Protein AF-A0A9W8MTD9-F1 (afdb_monomer_lite)

Structure (mmCIF, N/CA/C/O backbone):
data_AF-A0A9W8MTD9-F1
#
_entry.id   AF-A0A9W8MTD9-F1
#
loop_
_atom_site.group_PDB
_atom_site.id
_atom_site.type_symbol
_atom_site.label_atom_id
_atom_site.label_alt_id
_atom_site.label_comp_id
_atom_site.label_asym_id
_atom_site.label_entity_id
_atom_site.label_seq_id
_atom_site.pdbx_PDB_ins_code
_atom_site.Cartn_x
_atom_site.Cartn_y
_atom_site.Cartn_z
_atom_site.occupancy
_atom_site.B_iso_or_equiv
_atom_site.auth_seq_id
_atom_site.auth_comp_id
_atom_site.auth_asym_id
_atom_site.auth_atom_id
_atom_site.pdbx_PDB_model_num
ATOM 1 N N . MET A 1 1 ? 60.420 -9.613 -15.017 1.00 53.94 1 MET A N 1
ATOM 2 C CA . MET A 1 1 ? 59.465 -9.835 -13.913 1.00 53.94 1 MET A CA 1
ATOM 3 C C . MET A 1 1 ? 58.082 -9.557 -14.468 1.00 53.94 1 MET A C 1
ATOM 5 O O . MET A 1 1 ? 57.654 -8.412 -14.462 1.00 53.94 1 MET A O 1
ATOM 9 N N . SER A 1 2 ? 57.462 -10.576 -15.061 1.00 57.00 2 SER A N 1
ATOM 10 C CA . SER A 1 2 ? 56.068 -10.521 -15.504 1.00 57.00 2 SER A CA 1
ATOM 11 C C . SER A 1 2 ? 55.205 -10.865 -14.300 1.00 57.00 2 SER A C 1
ATOM 13 O O . SER A 1 2 ? 55.406 -11.915 -13.698 1.00 57.00 2 SER A O 1
ATOM 15 N N . ALA A 1 3 ? 54.335 -9.944 -13.898 1.00 63.75 3 ALA A N 1
ATOM 16 C CA . ALA A 1 3 ? 53.320 -10.225 -12.899 1.00 63.75 3 ALA A CA 1
ATOM 17 C C . ALA A 1 3 ? 52.197 -10.995 -13.600 1.00 63.75 3 ALA A C 1
ATOM 19 O O . ALA A 1 3 ? 51.431 -10.407 -14.363 1.00 63.75 3 ALA A O 1
ATOM 20 N N . ASP A 1 4 ? 52.163 -12.306 -13.377 1.00 62.72 4 ASP A N 1
ATOM 21 C CA . ASP A 1 4 ? 51.011 -13.146 -13.679 1.00 62.72 4 ASP A CA 1
ATOM 22 C C . ASP A 1 4 ? 49.838 -12.632 -12.840 1.00 62.72 4 ASP A C 1
ATOM 24 O O . ASP A 1 4 ? 49.796 -12.774 -11.618 1.00 62.72 4 ASP A O 1
ATOM 28 N N . PHE A 1 5 ? 48.920 -11.931 -13.499 1.00 66.88 5 PHE A N 1
ATOM 29 C CA . PHE A 1 5 ? 47.637 -11.562 -12.923 1.00 66.88 5 PHE A CA 1
ATOM 30 C C . PHE A 1 5 ? 46.775 -12.823 -12.985 1.00 66.88 5 PHE A C 1
ATOM 32 O O . PHE A 1 5 ? 46.114 -13.083 -13.992 1.00 66.88 5 PHE A O 1
ATOM 39 N N . ASP A 1 6 ? 46.873 -13.648 -11.941 1.00 63.94 6 ASP A N 1
ATOM 40 C CA . ASP A 1 6 ? 46.044 -14.836 -11.771 1.00 63.94 6 ASP A CA 1
ATOM 41 C C . ASP A 1 6 ? 44.578 -14.453 -11.978 1.00 63.94 6 ASP A C 1
ATOM 43 O O . ASP A 1 6 ? 44.036 -13.560 -11.317 1.00 63.94 6 ASP A O 1
ATOM 47 N N . GLY A 1 7 ? 43.968 -15.104 -12.968 1.00 60.88 7 GLY A N 1
ATOM 48 C CA . GLY A 1 7 ? 42.590 -14.895 -13.366 1.00 60.88 7 GLY A CA 1
ATOM 49 C C . GLY A 1 7 ? 41.683 -15.047 -12.159 1.00 60.88 7 GLY A C 1
ATOM 50 O O . GLY A 1 7 ? 41.445 -16.158 -11.687 1.00 60.88 7 GLY A O 1
ATOM 51 N N . HIS A 1 8 ? 41.177 -13.912 -11.674 1.00 57.91 8 HIS A N 1
ATOM 52 C CA . HIS A 1 8 ? 40.078 -13.863 -10.730 1.00 57.91 8 HIS A CA 1
ATOM 53 C C . HIS A 1 8 ? 38.968 -14.754 -11.277 1.00 57.91 8 HIS A C 1
ATOM 55 O O . HIS A 1 8 ? 38.332 -14.418 -12.278 1.00 57.91 8 HIS A O 1
ATOM 61 N N . ALA A 1 9 ? 38.768 -15.901 -10.626 1.00 63.03 9 ALA A N 1
ATOM 62 C CA . ALA A 1 9 ? 37.572 -16.700 -10.771 1.00 63.03 9 ALA A CA 1
ATOM 63 C C . ALA A 1 9 ? 36.397 -15.743 -10.567 1.00 63.03 9 ALA A C 1
ATOM 65 O O . ALA A 1 9 ? 36.173 -15.253 -9.456 1.00 63.03 9 ALA A O 1
ATOM 66 N N . LEU A 1 10 ? 35.732 -15.392 -11.669 1.00 67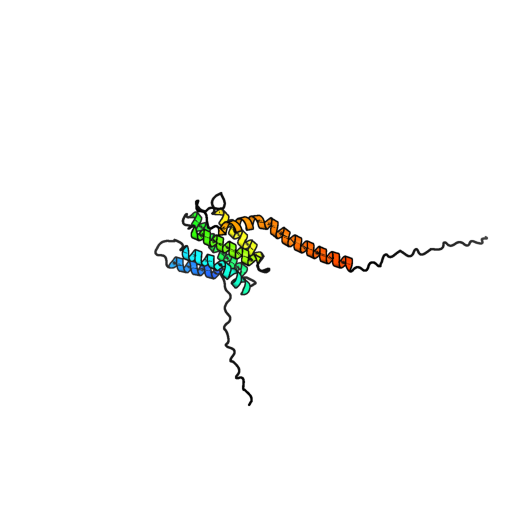.06 10 LEU A N 1
ATOM 67 C CA . LEU A 1 10 ? 34.482 -14.656 -11.646 1.00 67.06 10 LEU A CA 1
ATOM 68 C C . LEU A 1 10 ? 33.552 -15.492 -10.781 1.00 67.06 10 LEU A C 1
ATOM 70 O O . LEU A 1 10 ? 33.132 -16.570 -11.194 1.00 67.06 10 LEU A O 1
ATOM 74 N N . LEU A 1 11 ? 33.328 -15.035 -9.548 1.00 71.69 11 LEU A N 1
ATOM 75 C CA . LEU A 1 11 ? 32.317 -15.609 -8.682 1.00 71.69 11 LEU A CA 1
ATOM 76 C C . LEU A 1 11 ? 31.024 -15.567 -9.488 1.00 71.69 11 LEU A C 1
ATOM 78 O O . LEU A 1 11 ? 30.564 -14.492 -9.871 1.00 71.69 11 LEU A O 1
ATOM 82 N N . GLU A 1 12 ? 30.514 -16.745 -9.820 1.00 78.56 12 GLU A N 1
ATOM 83 C CA . GLU A 1 12 ? 29.221 -16.919 -10.456 1.00 78.56 12 GLU A CA 1
ATOM 84 C C . GLU A 1 12 ? 28.190 -16.432 -9.431 1.00 78.56 12 GLU A C 1
ATOM 86 O O . GLU A 1 12 ? 27.874 -17.117 -8.461 1.00 78.56 12 GLU A O 1
ATOM 91 N N . ILE A 1 13 ? 27.803 -15.158 -9.542 1.00 84.00 13 ILE A N 1
ATOM 92 C CA . ILE A 1 13 ? 26.793 -14.564 -8.671 1.00 84.00 13 ILE A CA 1
ATOM 93 C C . ILE A 1 13 ? 25.456 -15.065 -9.193 1.00 84.00 13 ILE A C 1
ATOM 95 O O . ILE A 1 13 ? 25.029 -14.666 -10.279 1.00 84.00 13 ILE A O 1
ATOM 99 N N . ASP A 1 14 ? 24.812 -15.926 -8.409 1.00 86.38 14 ASP A N 1
ATOM 100 C CA . ASP A 1 14 ? 23.458 -16.375 -8.697 1.00 86.38 14 ASP A CA 1
ATOM 101 C C . ASP A 1 14 ? 22.541 -15.155 -8.892 1.00 86.38 14 ASP A C 1
ATOM 103 O O . ASP A 1 14 ? 22.529 -14.241 -8.054 1.00 86.38 14 ASP A O 1
ATOM 107 N N . PRO A 1 15 ? 21.780 -15.098 -9.999 1.00 83.44 15 PRO A N 1
ATOM 108 C CA . PRO A 1 15 ? 20.899 -13.976 -10.262 1.00 83.44 15 PRO A CA 1
ATOM 109 C C . PRO A 1 15 ? 19.822 -13.902 -9.177 1.00 83.44 15 PRO A C 1
ATOM 111 O O . PRO A 1 15 ? 19.147 -14.887 -8.871 1.00 83.44 15 PRO A O 1
ATOM 114 N N . ILE A 1 16 ? 19.646 -12.710 -8.604 1.00 86.62 16 ILE A N 1
ATOM 115 C CA . ILE A 1 16 ? 18.595 -12.458 -7.616 1.00 86.62 16 ILE A CA 1
ATOM 116 C C . ILE A 1 16 ? 17.241 -12.634 -8.321 1.00 86.62 16 ILE A C 1
ATOM 118 O O . ILE A 1 16 ? 17.020 -11.996 -9.357 1.00 86.62 16 ILE A O 1
ATOM 122 N N . PRO A 1 17 ? 16.338 -13.487 -7.804 1.00 89.00 17 PRO A N 1
ATOM 123 C CA . PRO A 1 17 ? 15.038 -13.686 -8.422 1.00 89.00 17 PRO A CA 1
ATOM 124 C C . PRO A 1 17 ? 14.215 -12.388 -8.376 1.00 89.00 17 PRO A C 1
ATOM 126 O O . PRO A 1 17 ? 14.344 -11.623 -7.414 1.00 89.00 17 PRO A O 1
ATOM 129 N N . PRO A 1 18 ? 13.347 -12.138 -9.372 1.00 91.19 18 PRO A N 1
ATOM 130 C CA . PRO A 1 18 ? 12.504 -10.953 -9.370 1.00 91.19 18 PRO A CA 1
ATOM 131 C C . PRO A 1 18 ? 11.564 -10.912 -8.164 1.00 91.19 18 PRO A C 1
ATOM 133 O O . PRO A 1 18 ? 11.063 -11.944 -7.709 1.00 91.19 18 PRO A O 1
ATOM 136 N N . THR A 1 19 ? 11.310 -9.709 -7.658 1.00 92.94 19 THR A N 1
ATOM 137 C CA . THR A 1 19 ? 10.377 -9.484 -6.554 1.00 92.94 19 THR A CA 1
ATOM 138 C C . THR A 1 19 ? 8.922 -9.484 -7.038 1.00 92.94 19 THR A C 1
ATOM 140 O O . THR A 1 19 ? 8.622 -9.056 -8.151 1.00 92.94 19 THR A O 1
ATOM 143 N N . ASP A 1 20 ? 8.018 -9.988 -6.191 1.00 94.19 20 ASP A N 1
ATOM 144 C CA . ASP A 1 20 ? 6.562 -9.952 -6.387 1.00 94.19 20 ASP A CA 1
ATOM 145 C C . ASP A 1 20 ? 5.901 -9.517 -5.073 1.00 94.19 20 ASP A C 1
ATOM 147 O O . ASP A 1 20 ? 5.724 -10.308 -4.134 1.00 94.19 20 ASP A O 1
ATOM 151 N N . PHE A 1 21 ? 5.543 -8.235 -4.992 1.00 95.88 21 PHE A N 1
ATOM 152 C CA . PHE A 1 21 ? 4.910 -7.676 -3.802 1.00 95.88 21 PHE A CA 1
ATOM 153 C C . PHE A 1 21 ? 3.543 -8.304 -3.492 1.00 95.88 21 PHE A C 1
ATOM 155 O O . PHE A 1 21 ? 3.182 -8.486 -2.325 1.00 95.88 21 PHE A O 1
ATOM 162 N N . GLY A 1 22 ? 2.772 -8.667 -4.520 1.00 93.94 22 GLY A N 1
ATOM 163 C CA . GLY A 1 22 ? 1.449 -9.266 -4.366 1.00 93.94 22 GLY A CA 1
ATOM 164 C C . GLY A 1 22 ? 1.515 -10.649 -3.719 1.00 93.94 22 GLY A C 1
ATOM 165 O O . GLY A 1 22 ? 0.744 -10.949 -2.794 1.00 93.94 22 GLY A O 1
ATOM 166 N N . ALA A 1 23 ? 2.458 -11.477 -4.168 1.00 95.31 23 ALA A N 1
ATOM 167 C CA . ALA A 1 23 ? 2.751 -12.773 -3.568 1.00 95.31 23 ALA A CA 1
ATOM 168 C C . ALA A 1 23 ? 3.264 -12.613 -2.130 1.00 95.31 23 ALA A C 1
ATOM 170 O O . ALA A 1 23 ? 2.712 -13.236 -1.218 1.00 95.31 23 ALA A O 1
ATOM 171 N N . PHE A 1 24 ? 4.230 -11.712 -1.914 1.00 95.50 24 PHE A N 1
ATOM 172 C CA . PHE A 1 24 ? 4.801 -11.425 -0.595 1.00 95.50 24 PHE A CA 1
ATOM 173 C C . PHE A 1 24 ? 3.728 -11.063 0.441 1.00 95.50 24 PHE A C 1
ATOM 175 O O . PHE A 1 24 ? 3.646 -11.689 1.499 1.00 95.50 24 PHE A O 1
ATOM 182 N N . VAL A 1 25 ? 2.853 -10.099 0.130 1.00 95.19 25 VAL A N 1
ATOM 183 C CA . VAL A 1 25 ? 1.773 -9.667 1.034 1.00 95.19 25 VAL A CA 1
ATOM 184 C C . VAL A 1 25 ? 0.853 -10.833 1.392 1.00 95.19 25 VAL A C 1
ATOM 186 O O . VAL A 1 25 ? 0.511 -11.035 2.559 1.00 95.19 25 VAL A O 1
ATOM 189 N N . THR A 1 26 ? 0.458 -11.619 0.392 1.00 94.38 26 THR A N 1
ATOM 190 C CA . THR A 1 26 ? -0.474 -12.738 0.583 1.00 94.38 26 THR A CA 1
ATOM 191 C C . THR A 1 26 ? 0.128 -13.802 1.489 1.00 94.38 26 THR A C 1
ATOM 193 O O . THR A 1 26 ? -0.538 -14.310 2.391 1.00 94.38 26 THR A O 1
ATOM 196 N N . GLU A 1 27 ? 1.404 -14.112 1.282 1.00 94.38 27 GLU A N 1
ATOM 197 C CA . GLU A 1 27 ? 2.127 -15.084 2.081 1.00 94.38 27 GLU A CA 1
ATOM 198 C C . GLU A 1 27 ? 2.315 -14.617 3.530 1.00 94.38 27 GLU A C 1
ATOM 200 O O . GLU A 1 27 ? 2.000 -15.363 4.463 1.00 94.38 27 GLU A O 1
ATOM 205 N N . VAL A 1 28 ? 2.784 -13.383 3.739 1.00 92.75 28 VAL A N 1
ATOM 206 C CA . VAL A 1 28 ? 3.020 -12.830 5.081 1.00 92.75 28 VAL A CA 1
ATOM 207 C C . VAL A 1 28 ? 1.728 -12.805 5.893 1.00 92.75 28 VAL A C 1
ATOM 209 O O . VAL A 1 28 ? 1.718 -13.245 7.047 1.00 92.75 28 VAL A O 1
ATOM 212 N N . LEU A 1 29 ? 0.623 -12.360 5.294 1.00 90.00 29 LEU A N 1
ATOM 213 C CA . LEU A 1 29 ? -0.672 -12.316 5.971 1.00 90.00 29 LEU A CA 1
ATOM 214 C C . LEU A 1 29 ? -1.220 -13.719 6.256 1.00 90.00 29 LEU A C 1
ATOM 216 O O . LEU A 1 29 ? -1.707 -13.969 7.359 1.00 90.00 29 LEU A O 1
ATOM 220 N N . ALA A 1 30 ? -1.089 -14.659 5.314 1.00 91.06 30 ALA A N 1
ATOM 221 C CA . ALA A 1 30 ? -1.529 -16.038 5.513 1.00 91.06 30 ALA A CA 1
ATOM 222 C C . ALA A 1 30 ? -0.760 -16.742 6.642 1.00 91.06 30 ALA A C 1
ATOM 224 O O . ALA A 1 30 ? -1.352 -17.518 7.393 1.00 91.06 30 ALA A O 1
ATOM 225 N N . ARG A 1 31 ? 0.545 -16.474 6.791 1.00 89.31 31 ARG A N 1
ATOM 226 C CA . ARG A 1 31 ? 1.353 -17.019 7.895 1.00 89.31 31 ARG A CA 1
ATOM 227 C C . ARG A 1 31 ? 0.873 -16.497 9.251 1.00 89.31 31 ARG A C 1
ATOM 229 O O . ARG A 1 31 ? 0.698 -17.290 10.170 1.00 89.31 31 ARG A O 1
ATOM 236 N N . HIS A 1 32 ? 0.597 -15.199 9.367 1.00 84.38 32 HIS A N 1
ATOM 237 C CA . HIS A 1 32 ? 0.168 -14.601 10.637 1.00 84.38 32 HIS A CA 1
ATOM 238 C C . HIS A 1 32 ? -1.265 -14.975 11.029 1.00 84.38 32 HIS A C 1
ATOM 240 O O . HIS A 1 32 ? -1.553 -15.108 12.215 1.00 84.38 32 HIS A O 1
ATOM 246 N N . GLN A 1 33 ? -2.146 -15.237 10.059 1.00 85.12 33 GLN A N 1
ATOM 247 C CA . GLN A 1 33 ? -3.496 -15.737 10.338 1.00 85.12 33 GLN A CA 1
ATOM 248 C C . GLN A 1 33 ? -3.510 -17.145 10.956 1.00 85.12 33 GLN A C 1
ATOM 250 O O . GLN A 1 33 ? -4.426 -17.459 11.708 1.00 85.12 33 GLN A O 1
ATOM 255 N N . ARG A 1 34 ? -2.515 -17.995 10.663 1.00 82.19 34 ARG A N 1
ATOM 256 C CA . ARG A 1 34 ? -2.444 -19.371 11.196 1.00 82.19 34 ARG A CA 1
ATOM 257 C C . ARG A 1 34 ? -1.899 -19.447 12.621 1.00 82.19 34 ARG A C 1
ATOM 259 O O . ARG A 1 34 ? -2.168 -20.423 13.310 1.00 82.19 34 ARG A O 1
ATOM 266 N N . SER A 1 35 ? -1.133 -18.446 13.044 1.00 75.12 35 SER A N 1
ATOM 267 C CA . SER A 1 35 ? -0.489 -18.414 14.363 1.00 75.12 35 SER A CA 1
ATOM 268 C C . SER A 1 35 ? -1.377 -17.820 15.465 1.00 75.12 35 SER A C 1
ATOM 270 O O . SER A 1 35 ? -0.987 -17.842 16.630 1.00 75.12 35 SER A O 1
ATOM 272 N N . GLY A 1 36 ? -2.542 -17.262 15.117 1.00 68.50 36 GLY A N 1
ATOM 273 C CA . GLY A 1 36 ? -3.480 -16.666 16.068 1.00 68.50 36 GLY A CA 1
ATOM 274 C C . GLY A 1 36 ? -4.379 -17.711 16.731 1.00 68.50 36 GLY A C 1
ATOM 275 O O . GLY A 1 36 ? -5.126 -18.411 16.053 1.00 68.50 36 GLY A O 1
ATOM 276 N N . ASP A 1 37 ? -4.326 -17.788 18.060 1.00 57.62 37 ASP A N 1
ATOM 277 C CA . ASP A 1 37 ? -5.150 -18.672 18.889 1.00 57.62 37 ASP A CA 1
ATOM 278 C C . ASP A 1 37 ? -6.639 -18.263 18.797 1.00 57.62 37 ASP A C 1
ATOM 280 O O . ASP A 1 37 ? -7.072 -17.255 19.357 1.00 57.62 37 ASP A O 1
ATOM 284 N N . GLY A 1 38 ? -7.420 -18.992 17.994 1.00 57.34 38 GLY A N 1
ATOM 285 C CA . GLY A 1 38 ? -8.892 -19.030 18.027 1.00 57.34 38 GLY A CA 1
ATOM 286 C C . GLY A 1 38 ? -9.689 -17.803 17.550 1.00 57.34 38 GLY A C 1
ATOM 287 O O . GLY A 1 38 ? -10.909 -17.906 17.422 1.00 57.34 38 GLY A O 1
ATOM 288 N N . GLY A 1 39 ? -9.059 -16.662 17.255 1.00 60.47 39 GLY A N 1
ATOM 289 C CA . GLY A 1 39 ? -9.743 -15.436 16.823 1.00 60.47 39 GLY A CA 1
ATOM 290 C C . GLY A 1 39 ? -9.286 -14.949 15.449 1.00 60.47 39 GLY A C 1
ATOM 291 O O . GLY A 1 39 ? -8.104 -14.700 15.242 1.00 60.47 39 GLY A O 1
ATOM 292 N N . GLN A 1 40 ? -10.227 -14.733 14.524 1.00 75.25 40 GLN A N 1
ATOM 293 C CA . GLN A 1 40 ? -10.010 -14.230 13.154 1.00 75.25 40 GLN A CA 1
ATOM 294 C C . GLN A 1 40 ? -9.590 -12.738 13.105 1.00 75.25 40 GLN A C 1
ATOM 296 O O . GLN A 1 40 ? -10.015 -11.986 12.223 1.00 75.25 40 GLN A O 1
ATOM 301 N N . LYS A 1 41 ? -8.800 -12.277 14.080 1.00 86.56 41 LYS A N 1
ATOM 302 C CA . LYS A 1 41 ? -8.353 -10.891 14.192 1.00 86.56 41 LYS A CA 1
ATOM 303 C C . LYS A 1 41 ? -7.075 -10.710 13.379 1.00 86.56 41 LYS A C 1
ATOM 305 O O . LYS A 1 41 ? -6.099 -11.430 13.565 1.00 86.56 41 LYS A O 1
ATOM 310 N N . ILE A 1 42 ? -7.090 -9.752 12.460 1.00 90.81 42 ILE A N 1
ATOM 311 C CA . ILE A 1 42 ? -5.916 -9.420 11.648 1.00 90.81 42 ILE A CA 1
ATOM 312 C C . ILE A 1 42 ? -4.915 -8.669 12.531 1.00 90.81 42 ILE A C 1
ATOM 314 O O . ILE A 1 42 ? -5.277 -7.682 13.173 1.00 90.81 42 ILE A O 1
ATOM 318 N N . ASP A 1 43 ? -3.654 -9.107 12.537 1.00 92.88 43 ASP A N 1
ATOM 319 C CA . ASP A 1 43 ? -2.575 -8.358 13.180 1.00 92.88 43 ASP A CA 1
ATOM 320 C C . ASP A 1 43 ? -2.258 -7.092 12.369 1.00 92.88 43 ASP A C 1
ATOM 322 O O . ASP A 1 43 ? -1.613 -7.127 11.316 1.00 92.88 43 ASP A O 1
ATOM 326 N N . GLN A 1 44 ? -2.722 -5.947 12.871 1.00 95.31 44 GLN A N 1
ATOM 327 C CA . GLN A 1 44 ? -2.522 -4.661 12.214 1.00 95.31 44 GLN A CA 1
ATOM 328 C C . GLN A 1 44 ? -1.068 -4.177 12.256 1.00 95.31 44 GLN A C 1
ATOM 330 O O . GLN A 1 44 ? -0.696 -3.340 11.436 1.00 95.31 44 GLN A O 1
ATOM 335 N N . LYS A 1 45 ? -0.211 -4.704 13.145 1.00 95.94 45 LYS A N 1
ATOM 336 C CA . LYS A 1 45 ? 1.224 -4.372 13.130 1.00 95.94 45 LYS A CA 1
ATOM 337 C C . LYS A 1 45 ? 1.891 -4.936 11.884 1.00 95.94 45 LYS A C 1
ATOM 339 O O . LYS A 1 45 ? 2.617 -4.212 11.210 1.00 95.94 45 LYS A O 1
ATOM 344 N N . VAL A 1 46 ? 1.594 -6.190 11.560 1.00 95.44 46 VAL A N 1
ATOM 345 C CA . VAL A 1 46 ? 2.084 -6.853 10.344 1.00 95.44 46 VAL A CA 1
ATOM 346 C C . VAL A 1 46 ? 1.516 -6.166 9.108 1.00 95.44 46 VAL A C 1
ATOM 348 O O . VAL A 1 46 ? 2.251 -5.885 8.166 1.00 95.44 46 VAL A O 1
ATOM 351 N N . LEU A 1 47 ? 0.225 -5.814 9.136 1.00 96.81 47 LEU A N 1
ATOM 352 C CA . LEU A 1 47 ? -0.405 -5.055 8.056 1.00 96.81 47 LEU A CA 1
ATOM 353 C C . LEU A 1 47 ? 0.325 -3.728 7.792 1.00 96.81 47 LEU A C 1
ATOM 355 O O . LEU A 1 47 ? 0.654 -3.437 6.646 1.00 96.81 47 LEU A O 1
ATOM 359 N N . ARG A 1 48 ? 0.627 -2.953 8.844 1.00 97.75 48 ARG A N 1
ATOM 360 C CA . ARG A 1 48 ? 1.402 -1.705 8.744 1.00 97.75 48 ARG A CA 1
ATOM 361 C C . ARG A 1 48 ? 2.802 -1.930 8.186 1.00 97.75 48 ARG A C 1
ATOM 363 O O . ARG A 1 48 ? 3.211 -1.196 7.301 1.00 97.75 48 ARG A O 1
ATOM 370 N N . GLN A 1 49 ? 3.504 -2.973 8.624 1.00 97.44 49 GLN A N 1
ATOM 371 C CA . GLN A 1 49 ? 4.819 -3.311 8.069 1.00 97.44 49 GLN A CA 1
ATOM 372 C C . GLN A 1 49 ? 4.748 -3.585 6.563 1.00 97.44 49 GLN A C 1
ATOM 374 O O . GLN A 1 49 ? 5.569 -3.073 5.810 1.00 97.44 49 GLN A O 1
ATOM 379 N N . CYS A 1 50 ? 3.753 -4.347 6.100 1.00 97.56 50 CYS A N 1
ATOM 380 C CA . CYS A 1 50 ? 3.557 -4.578 4.669 1.00 97.56 50 CYS A CA 1
ATOM 381 C C . CYS A 1 50 ? 3.244 -3.280 3.907 1.00 97.56 50 CYS A C 1
ATOM 383 O O . CYS A 1 50 ? 3.751 -3.084 2.807 1.00 97.56 50 CYS A O 1
ATOM 385 N N . ILE A 1 51 ? 2.429 -2.396 4.489 1.00 97.69 51 ILE A N 1
ATOM 386 C CA . ILE A 1 51 ? 2.093 -1.086 3.917 1.00 97.69 51 ILE A CA 1
ATOM 387 C C . ILE A 1 51 ? 3.338 -0.203 3.794 1.00 97.69 51 ILE A C 1
ATOM 389 O O . ILE A 1 51 ? 3.588 0.344 2.722 1.00 97.69 51 ILE A O 1
ATOM 393 N N . ASP A 1 52 ? 4.135 -0.102 4.857 1.00 96.75 52 ASP A N 1
ATOM 394 C CA . ASP A 1 52 ? 5.341 0.730 4.901 1.00 96.75 52 ASP A CA 1
ATOM 395 C C . ASP A 1 52 ? 6.428 0.231 3.924 1.00 96.75 52 ASP A C 1
ATOM 397 O O . ASP A 1 52 ? 7.306 0.992 3.525 1.00 96.75 52 ASP A O 1
ATOM 401 N N . LEU A 1 53 ? 6.365 -1.033 3.487 1.00 96.75 53 LEU A N 1
ATOM 402 C CA . LEU A 1 53 ? 7.253 -1.587 2.460 1.00 96.75 53 LEU A CA 1
ATOM 403 C C . LEU A 1 53 ? 6.814 -1.254 1.024 1.00 96.75 53 LEU A C 1
ATOM 405 O O . LEU A 1 53 ? 7.647 -1.295 0.116 1.00 96.75 53 LEU A O 1
ATOM 409 N N . ALA A 1 54 ? 5.545 -0.905 0.795 1.00 97.38 54 ALA A N 1
ATOM 410 C CA . ALA A 1 54 ? 5.000 -0.693 -0.548 1.00 97.38 54 ALA A CA 1
ATOM 411 C C . ALA A 1 54 ? 5.789 0.316 -1.418 1.00 97.38 54 ALA A C 1
ATOM 413 O O . ALA A 1 54 ? 5.961 0.030 -2.605 1.00 97.38 54 ALA A O 1
ATOM 414 N N . PRO A 1 55 ? 6.313 1.448 -0.897 1.00 95.81 55 PRO A N 1
ATOM 415 C CA . PRO A 1 55 ? 7.123 2.382 -1.688 1.00 95.81 55 PRO A CA 1
ATOM 416 C C . PRO A 1 55 ? 8.440 1.768 -2.190 1.00 95.81 55 PRO A C 1
ATOM 418 O O . PRO A 1 55 ? 8.854 2.012 -3.323 1.00 95.81 55 PRO A O 1
ATOM 421 N N . SER A 1 56 ? 9.083 0.930 -1.376 1.00 94.88 56 SER A N 1
ATOM 422 C CA . SER A 1 56 ? 10.315 0.225 -1.754 1.00 94.88 56 SER A CA 1
ATOM 423 C C . SER A 1 56 ? 10.047 -0.859 -2.800 1.00 94.88 56 SER A C 1
ATOM 425 O O . SER A 1 56 ? 10.817 -1.010 -3.751 1.00 94.88 56 SER A O 1
ATOM 427 N N . PHE A 1 57 ? 8.931 -1.583 -2.660 1.00 95.81 57 PHE A N 1
ATOM 428 C CA . PHE A 1 57 ? 8.489 -2.568 -3.652 1.00 95.81 57 PHE A CA 1
ATOM 429 C C . PHE A 1 57 ? 8.079 -1.922 -4.976 1.00 95.81 57 PHE A C 1
ATOM 431 O O . PHE A 1 57 ? 8.350 -2.493 -6.023 1.00 95.81 57 PHE A O 1
ATOM 438 N N . LEU A 1 58 ? 7.527 -0.703 -4.963 1.00 94.69 58 LEU A N 1
ATOM 439 C CA . LEU A 1 58 ? 7.241 0.035 -6.197 1.00 94.69 58 LEU A CA 1
ATOM 440 C C . LEU A 1 58 ? 8.507 0.214 -7.044 1.00 94.69 58 LEU A C 1
ATOM 442 O O . LEU A 1 58 ? 8.476 -0.028 -8.246 1.00 94.69 58 LEU A O 1
ATOM 446 N N . LEU A 1 59 ? 9.622 0.619 -6.429 1.00 93.19 59 LEU A N 1
ATOM 447 C CA . LEU A 1 59 ? 10.898 0.787 -7.133 1.00 93.19 59 LEU A CA 1
ATOM 448 C C . LEU A 1 59 ? 11.497 -0.550 -7.572 1.00 93.19 59 LEU A C 1
ATOM 450 O O . LEU A 1 59 ? 11.982 -0.670 -8.692 1.00 93.19 59 LEU A O 1
ATOM 454 N N . THR A 1 60 ? 11.492 -1.543 -6.686 1.00 93.12 60 THR A N 1
ATOM 455 C CA . THR A 1 60 ? 12.181 -2.816 -6.936 1.00 93.12 60 THR A CA 1
ATOM 456 C C . THR A 1 60 ? 11.427 -3.709 -7.917 1.00 93.12 60 THR A C 1
ATOM 458 O O . THR A 1 60 ? 12.045 -4.154 -8.883 1.00 93.12 60 THR A O 1
ATOM 461 N N . ASP A 1 61 ? 10.109 -3.885 -7.773 1.00 92.31 61 ASP A N 1
ATOM 462 C CA . ASP A 1 61 ? 9.303 -4.698 -8.698 1.00 92.31 61 ASP A CA 1
ATOM 463 C C . ASP A 1 61 ? 9.369 -4.129 -10.121 1.00 92.31 61 ASP A C 1
ATOM 465 O O . ASP A 1 61 ? 9.547 -4.870 -11.089 1.00 92.31 61 ASP A O 1
ATOM 469 N N . THR A 1 62 ? 9.287 -2.803 -10.265 1.00 92.12 62 THR A N 1
ATOM 470 C CA . THR A 1 62 ? 9.307 -2.149 -11.583 1.00 92.12 62 THR A CA 1
ATOM 471 C C . THR A 1 62 ? 10.696 -2.123 -12.219 1.00 92.12 62 THR A C 1
ATOM 473 O O . THR A 1 62 ? 10.800 -2.183 -13.443 1.00 92.12 62 THR A O 1
ATOM 476 N N . ALA A 1 63 ? 11.768 -2.088 -11.421 1.00 90.44 63 ALA A N 1
ATOM 477 C CA . ALA A 1 63 ? 13.136 -2.181 -11.924 1.00 90.44 63 ALA A CA 1
ATOM 478 C C . ALA A 1 63 ? 13.521 -3.617 -12.317 1.00 90.44 63 ALA A C 1
ATOM 480 O O . ALA A 1 63 ? 14.196 -3.811 -13.327 1.00 90.44 63 ALA A O 1
ATOM 481 N N . MET A 1 64 ? 13.104 -4.618 -11.534 1.00 90.69 64 MET A N 1
ATOM 482 C CA . MET A 1 64 ? 13.441 -6.024 -11.782 1.00 90.69 64 MET A CA 1
ATOM 483 C C . MET A 1 64 ? 12.562 -6.655 -12.862 1.00 90.69 64 MET A C 1
ATOM 485 O O . MET A 1 64 ? 13.058 -7.446 -13.663 1.00 90.69 64 MET A O 1
ATOM 489 N N . THR A 1 65 ? 11.280 -6.281 -12.921 1.00 90.25 65 THR A N 1
ATOM 490 C CA . THR A 1 65 ? 10.327 -6.815 -13.901 1.00 90.25 65 THR A CA 1
ATOM 491 C C . THR A 1 65 ? 9.500 -5.691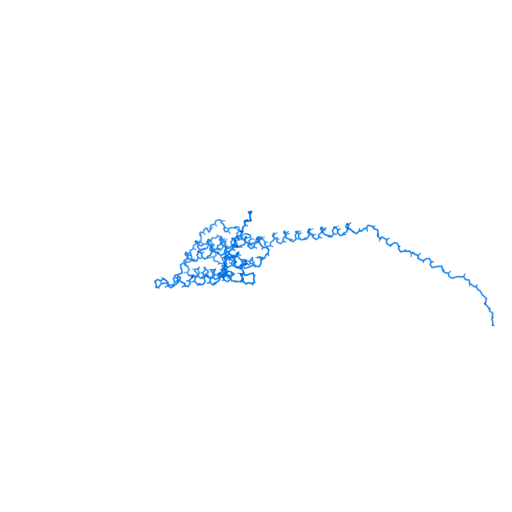 -14.529 1.00 90.25 65 THR A C 1
ATOM 493 O O . THR A 1 65 ? 8.327 -5.531 -14.200 1.00 90.25 65 THR A O 1
ATOM 496 N N . PRO A 1 66 ? 10.045 -4.921 -15.487 1.00 86.94 66 PRO A N 1
ATOM 497 C CA . PRO A 1 66 ? 9.344 -3.761 -16.051 1.00 86.94 66 PRO A CA 1
ATOM 498 C C . PRO A 1 66 ? 7.984 -4.083 -16.687 1.00 86.94 66 PRO A C 1
ATOM 500 O O . PRO A 1 66 ? 7.113 -3.224 -16.736 1.00 86.94 66 PRO A O 1
ATOM 503 N N . ALA A 1 67 ? 7.800 -5.316 -17.174 1.00 87.19 67 ALA A N 1
ATOM 504 C CA . ALA A 1 67 ? 6.581 -5.739 -17.859 1.00 87.19 67 ALA A CA 1
ATOM 505 C C . ALA A 1 67 ? 5.398 -6.040 -16.923 1.00 87.19 67 ALA A C 1
ATOM 507 O O . ALA A 1 67 ? 4.260 -5.900 -17.350 1.00 87.19 67 ALA A O 1
ATOM 508 N N . SER A 1 68 ? 5.648 -6.486 -15.687 1.00 92.19 68 SER A N 1
ATOM 509 C CA . SER A 1 68 ? 4.588 -6.947 -14.770 1.00 92.19 68 SER A CA 1
ATOM 510 C C . SER A 1 68 ? 4.755 -6.474 -13.327 1.00 92.19 68 SER A C 1
ATOM 512 O O . SER A 1 68 ? 3.865 -6.678 -12.509 1.00 92.19 68 SER A O 1
ATOM 514 N N . GLY A 1 69 ? 5.881 -5.845 -12.988 1.00 93.31 69 GLY A N 1
ATOM 515 C CA . GLY A 1 69 ? 6.196 -5.411 -11.629 1.00 93.31 69 GLY A CA 1
ATOM 516 C C . GLY A 1 69 ? 5.249 -4.328 -11.115 1.00 93.31 69 GLY A C 1
ATOM 517 O O . GLY A 1 69 ? 4.885 -4.314 -9.943 1.00 93.31 69 GLY A O 1
ATOM 518 N N . ALA A 1 70 ? 4.782 -3.447 -12.003 1.00 94.56 70 ALA A N 1
ATOM 519 C CA . ALA A 1 70 ? 3.744 -2.478 -11.661 1.00 94.56 70 ALA A CA 1
ATOM 520 C C . ALA A 1 70 ? 2.420 -3.170 -11.284 1.00 94.56 70 ALA A C 1
ATOM 522 O O . ALA A 1 70 ? 1.766 -2.760 -10.323 1.00 94.56 70 ALA A O 1
ATOM 523 N N . ASP A 1 71 ? 2.054 -4.246 -11.987 1.00 95.19 71 ASP A N 1
ATOM 524 C CA . ASP A 1 71 ? 0.815 -4.994 -11.748 1.00 95.19 71 ASP A CA 1
ATOM 525 C C . ASP A 1 71 ? 0.868 -5.796 -10.443 1.00 95.19 71 ASP A C 1
ATOM 527 O O . ASP A 1 71 ? -0.099 -5.795 -9.671 1.00 95.19 71 ASP A O 1
ATOM 531 N N . THR A 1 72 ? 1.994 -6.464 -10.162 1.00 95.44 72 THR A N 1
ATOM 532 C CA . THR A 1 72 ? 2.203 -7.201 -8.901 1.00 95.44 72 THR A CA 1
ATOM 533 C C . THR A 1 72 ? 2.193 -6.249 -7.716 1.00 95.44 72 THR A C 1
ATOM 535 O O . THR A 1 72 ? 1.502 -6.500 -6.722 1.00 95.44 72 THR A O 1
ATOM 538 N N . TRP A 1 73 ? 2.877 -5.112 -7.852 1.00 97.12 73 TRP A N 1
ATOM 539 C CA . TRP A 1 73 ? 2.875 -4.051 -6.859 1.00 97.12 73 TRP A CA 1
ATOM 540 C C . TRP A 1 73 ? 1.465 -3.504 -6.605 1.00 97.12 73 TRP A C 1
ATOM 542 O O . TRP A 1 73 ? 1.014 -3.459 -5.455 1.00 97.12 73 TRP A O 1
ATOM 552 N N . PHE A 1 74 ? 0.729 -3.146 -7.662 1.00 96.69 74 PHE A N 1
ATOM 553 C CA . PHE A 1 74 ? -0.629 -2.624 -7.528 1.00 96.69 74 PHE A CA 1
ATOM 554 C C . PHE A 1 74 ? -1.562 -3.648 -6.882 1.00 96.69 74 PHE A C 1
ATOM 556 O O . PHE A 1 74 ? -2.333 -3.307 -5.984 1.00 96.69 74 PHE A O 1
ATOM 563 N N . THR A 1 75 ? -1.448 -4.917 -7.275 1.00 96.62 75 THR A N 1
ATOM 564 C CA . THR A 1 75 ? -2.206 -6.019 -6.676 1.00 96.62 75 THR A CA 1
ATOM 565 C C . THR A 1 75 ? -1.919 -6.141 -5.179 1.00 96.62 75 THR A C 1
ATOM 567 O O . THR A 1 75 ? -2.852 -6.268 -4.382 1.00 96.62 75 THR A O 1
ATOM 570 N N . GLY A 1 76 ? -0.647 -6.078 -4.774 1.00 96.81 76 GLY A N 1
ATOM 571 C CA . GLY A 1 76 ? -0.244 -6.129 -3.368 1.00 96.81 76 GLY A CA 1
ATOM 572 C C . GLY A 1 76 ? -0.803 -4.961 -2.557 1.00 96.81 76 GLY A C 1
ATOM 573 O O . GLY A 1 76 ? -1.482 -5.177 -1.551 1.00 96.81 76 GLY A O 1
ATOM 574 N N . LEU A 1 77 ? -0.597 -3.726 -3.021 1.00 97.19 77 LEU A N 1
ATOM 575 C CA . LEU A 1 77 ? -1.076 -2.531 -2.322 1.00 97.19 77 LEU A CA 1
ATOM 576 C C . LEU A 1 77 ? -2.611 -2.457 -2.289 1.00 97.19 77 LEU A C 1
ATOM 578 O O . LEU A 1 77 ? -3.196 -2.125 -1.256 1.00 97.19 77 LEU A O 1
ATOM 582 N N . GLY A 1 78 ? -3.272 -2.829 -3.386 1.00 97.12 78 GLY A N 1
ATOM 583 C CA . GLY A 1 78 ? -4.727 -2.918 -3.475 1.00 97.12 78 GLY A CA 1
ATOM 584 C C . GLY A 1 78 ? -5.309 -3.871 -2.431 1.00 97.12 78 GLY A C 1
ATOM 585 O O . GLY A 1 78 ? -6.224 -3.483 -1.704 1.00 97.12 78 GLY A O 1
ATOM 586 N N . ARG A 1 79 ? -4.718 -5.066 -2.273 1.00 96.62 79 ARG A N 1
ATOM 587 C CA . ARG A 1 79 ? -5.114 -6.045 -1.243 1.00 96.62 79 ARG A CA 1
ATOM 588 C C . ARG A 1 79 ? -4.940 -5.505 0.176 1.00 96.62 79 ARG A C 1
ATOM 590 O O . ARG A 1 79 ? -5.819 -5.711 1.011 1.00 96.62 79 ARG A O 1
ATOM 597 N N . LEU A 1 80 ? -3.843 -4.799 0.459 1.00 97.75 80 LEU A N 1
ATOM 598 C CA . LEU A 1 80 ? -3.633 -4.166 1.769 1.00 97.75 80 LEU A CA 1
ATOM 599 C C . LEU A 1 80 ? -4.743 -3.150 2.070 1.00 97.75 80 LEU A C 1
ATOM 601 O O . LEU A 1 80 ? -5.309 -3.154 3.163 1.00 97.75 80 LEU A O 1
ATOM 605 N N . VAL A 1 81 ? -5.118 -2.327 1.089 1.00 96.88 81 VAL A N 1
ATOM 606 C CA . VAL A 1 81 ? -6.190 -1.330 1.244 1.00 96.88 81 VAL A CA 1
ATOM 607 C C . VAL A 1 81 ? -7.571 -1.979 1.342 1.00 96.88 81 VAL A C 1
ATOM 609 O O . VAL A 1 81 ? -8.408 -1.506 2.111 1.00 96.88 81 VAL A O 1
ATOM 612 N N . ASP A 1 82 ? -7.825 -3.085 0.639 1.00 96.31 82 ASP A N 1
ATOM 613 C CA . ASP A 1 82 ? -9.047 -3.880 0.824 1.00 96.31 82 ASP A CA 1
ATOM 614 C C . ASP A 1 82 ? -9.192 -4.344 2.274 1.00 96.31 82 ASP A C 1
ATOM 616 O O . ASP A 1 82 ? -10.267 -4.207 2.863 1.00 96.31 82 ASP A O 1
ATOM 620 N N . LEU A 1 83 ? -8.106 -4.818 2.889 1.00 96.12 83 LEU A N 1
ATOM 621 C CA . LEU A 1 83 ? -8.116 -5.229 4.293 1.00 96.12 83 LEU A CA 1
ATOM 622 C C . LEU A 1 83 ? -8.376 -4.061 5.241 1.00 96.12 83 LEU A C 1
ATOM 624 O O . LEU A 1 83 ? -9.147 -4.221 6.185 1.00 96.12 83 LEU A O 1
ATOM 628 N N . ILE A 1 84 ? -7.812 -2.882 4.972 1.00 97.06 84 ILE A N 1
ATOM 629 C CA . ILE A 1 84 ? -8.118 -1.662 5.734 1.00 97.06 84 ILE A CA 1
ATOM 630 C C . ILE A 1 84 ? -9.619 -1.350 5.665 1.00 97.06 84 ILE A C 1
ATOM 632 O O . ILE A 1 84 ? -10.248 -1.109 6.694 1.00 97.06 84 ILE A O 1
ATOM 636 N N . VAL A 1 85 ? -10.222 -1.397 4.473 1.00 96.31 85 VAL A N 1
ATOM 637 C CA . VAL A 1 85 ? -11.663 -1.149 4.297 1.00 96.31 85 VAL A CA 1
ATOM 638 C C . VAL A 1 85 ? -12.502 -2.198 5.034 1.00 96.31 85 VAL A C 1
ATOM 640 O O . VAL A 1 85 ? -13.516 -1.860 5.648 1.00 96.31 85 VAL A O 1
ATOM 643 N N . VAL A 1 86 ? -12.090 -3.467 5.011 1.00 95.44 86 VAL A N 1
ATOM 644 C CA . VAL A 1 86 ? -12.755 -4.538 5.767 1.00 95.44 86 VAL A CA 1
ATOM 645 C C . VAL A 1 86 ? -12.662 -4.289 7.275 1.00 95.44 86 VAL A C 1
ATOM 647 O O . VAL A 1 86 ? -13.681 -4.381 7.958 1.00 95.44 86 VAL A O 1
ATOM 650 N N . LEU A 1 87 ? -11.487 -3.924 7.794 1.00 95.50 87 LEU A N 1
ATOM 651 C CA . LEU A 1 87 ? -11.288 -3.588 9.209 1.00 95.50 87 LEU A CA 1
ATOM 652 C C . LEU A 1 87 ? -12.124 -2.377 9.632 1.00 95.50 87 LEU A C 1
ATOM 654 O O . LEU A 1 87 ? -12.713 -2.385 10.712 1.00 95.50 87 LEU A O 1
ATOM 658 N N . HIS A 1 88 ? -12.235 -1.364 8.768 1.00 96.00 88 HIS A N 1
ATOM 659 C CA . HIS A 1 88 ? -13.084 -0.200 9.008 1.00 96.00 88 HIS A CA 1
ATOM 660 C C . HIS A 1 88 ? -14.551 -0.609 9.170 1.00 96.00 88 HIS A C 1
ATOM 662 O O . HIS A 1 88 ? -15.189 -0.251 10.156 1.00 96.00 88 HIS A O 1
ATOM 668 N N . ARG A 1 89 ? -15.075 -1.424 8.243 1.00 96.19 89 ARG A N 1
ATOM 669 C CA . ARG A 1 89 ? -16.464 -1.917 8.294 1.00 96.19 89 ARG A CA 1
ATOM 670 C C . ARG A 1 89 ? -16.757 -2.766 9.532 1.00 96.19 89 ARG A C 1
ATOM 672 O O . ARG A 1 89 ? -17.902 -2.814 9.965 1.00 96.19 89 ARG A O 1
ATOM 679 N N . ARG A 1 90 ? -15.741 -3.431 10.087 1.00 94.62 90 ARG A N 1
ATOM 680 C CA . ARG A 1 90 ? -15.839 -4.200 11.339 1.00 94.62 90 ARG A CA 1
ATOM 681 C C . ARG A 1 90 ? -15.720 -3.335 12.597 1.00 94.62 90 ARG A C 1
ATOM 683 O O . ARG A 1 90 ? -15.948 -3.842 13.686 1.00 94.62 90 ARG A O 1
ATOM 690 N N . GLY A 1 91 ? -15.359 -2.055 12.470 1.00 95.00 91 GLY A N 1
ATOM 691 C CA . GLY A 1 91 ? -15.061 -1.190 13.615 1.00 95.00 91 GLY A CA 1
ATOM 692 C C . GLY A 1 91 ? -13.760 -1.561 14.337 1.00 95.00 91 GLY A C 1
ATOM 693 O O . GLY A 1 91 ? -13.567 -1.176 15.484 1.00 95.00 91 GLY A O 1
ATOM 694 N N . GLU A 1 92 ? -12.874 -2.312 13.679 1.00 95.62 92 GLU A N 1
ATOM 695 C CA . GLU A 1 92 ? -11.625 -2.830 14.257 1.00 95.62 92 GLU A CA 1
ATOM 696 C C . GLU A 1 92 ? -10.388 -2.044 13.798 1.00 95.62 92 GLU A C 1
ATOM 698 O O . GLU A 1 92 ? -9.291 -2.272 14.304 1.00 95.62 92 GLU A O 1
ATOM 703 N N . LEU A 1 93 ? -10.534 -1.149 12.819 1.00 96.38 93 LEU A N 1
ATOM 704 C CA . LEU A 1 93 ? -9.417 -0.421 12.218 1.00 96.38 93 LEU A CA 1
ATOM 705 C C . LEU A 1 93 ? -8.804 0.601 13.183 1.00 96.38 93 LEU A C 1
ATOM 707 O O . LEU A 1 93 ? -9.482 1.517 13.650 1.00 96.38 93 LEU A O 1
ATOM 711 N N . GLU A 1 94 ? -7.499 0.462 13.405 1.00 95.75 94 GLU A N 1
ATOM 712 C CA . GLU A 1 94 ? -6.681 1.371 14.208 1.00 95.75 94 GLU A CA 1
ATOM 713 C C . GLU A 1 94 ? -6.296 2.626 13.408 1.00 95.75 94 GLU A C 1
ATOM 715 O O . GLU A 1 94 ? -5.990 2.558 12.211 1.00 95.75 94 GLU A O 1
ATOM 720 N N . LEU A 1 95 ? -6.242 3.777 14.086 1.00 93.94 95 LEU A N 1
ATOM 721 C CA . LEU A 1 95 ? -5.835 5.054 13.491 1.00 93.94 95 LEU A CA 1
ATOM 722 C C . LEU A 1 95 ? -4.405 4.990 12.931 1.00 93.94 95 LEU A C 1
ATOM 724 O O . LEU A 1 95 ? -4.115 5.544 11.871 1.00 93.94 95 LEU A O 1
ATOM 728 N N . GLU A 1 96 ? -3.505 4.287 13.616 1.00 95.44 96 GLU A N 1
ATOM 729 C CA . GLU A 1 96 ? -2.118 4.080 13.203 1.00 95.44 96 GLU A CA 1
ATOM 730 C C . GLU A 1 96 ? -2.029 3.392 11.838 1.00 95.44 96 GLU A C 1
ATOM 732 O O . GLU A 1 96 ? -1.150 3.717 11.038 1.00 95.44 96 GLU A O 1
ATOM 737 N N . THR A 1 97 ? -2.953 2.474 11.544 1.00 96.44 97 THR A N 1
ATOM 738 C CA . THR A 1 97 ? -3.024 1.788 10.248 1.00 96.44 97 THR A CA 1
ATOM 739 C C . THR A 1 97 ? -3.446 2.750 9.143 1.00 96.44 97 THR A C 1
ATOM 741 O O . THR A 1 97 ? -2.841 2.750 8.073 1.00 96.44 97 THR A O 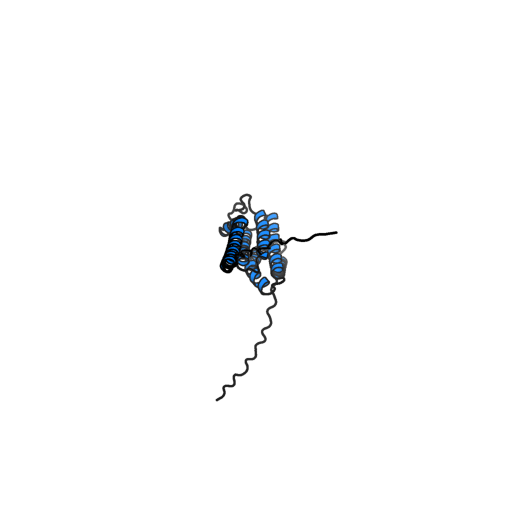1
ATOM 744 N N . VAL A 1 98 ? -4.419 3.628 9.410 1.00 94.88 98 VAL A N 1
ATOM 745 C CA . VAL A 1 98 ? -4.826 4.685 8.464 1.00 94.88 98 VAL A CA 1
ATOM 746 C C . VAL A 1 98 ? -3.675 5.657 8.198 1.00 94.88 98 VAL A C 1
ATOM 748 O O . VAL A 1 98 ? -3.427 6.027 7.047 1.00 94.88 98 VAL A O 1
ATOM 751 N N . ASN A 1 99 ? -2.933 6.031 9.243 1.00 91.06 99 ASN A N 1
ATOM 752 C CA . ASN A 1 99 ? -1.762 6.901 9.139 1.00 91.06 99 ASN A CA 1
ATOM 753 C C . ASN A 1 99 ? -0.652 6.280 8.280 1.00 91.06 99 ASN A C 1
ATOM 755 O O . ASN A 1 99 ? -0.116 6.956 7.402 1.00 91.06 99 ASN A O 1
ATOM 759 N N . SER A 1 100 ? -0.319 5.007 8.521 1.00 95.25 100 SER A N 1
ATOM 760 C CA . SER A 1 100 ? 0.688 4.263 7.751 1.00 95.25 100 SER A CA 1
ATOM 761 C C . SER A 1 100 ? 0.266 4.126 6.284 1.00 95.25 100 SER A C 1
ATOM 763 O O . SER A 1 100 ? 1.031 4.498 5.398 1.00 95.25 100 SER A O 1
ATOM 765 N N . ALA A 1 101 ? -0.991 3.757 6.010 1.00 95.38 101 ALA A N 1
ATOM 766 C CA . ALA A 1 101 ? -1.516 3.665 4.644 1.00 95.38 101 ALA A CA 1
ATOM 767 C C . ALA A 1 101 ? -1.444 4.992 3.890 1.00 95.38 101 ALA A C 1
ATOM 769 O O . ALA A 1 101 ? -0.982 5.051 2.753 1.00 95.38 101 ALA A O 1
ATOM 770 N N . SER A 1 102 ? -1.853 6.075 4.545 1.00 91.94 102 SER A N 1
ATOM 771 C CA . SER A 1 102 ? -1.847 7.401 3.930 1.00 91.94 102 SER A CA 1
ATOM 772 C C . SER A 1 102 ? -0.426 7.884 3.639 1.00 91.94 102 SER A C 1
ATOM 774 O O . SER A 1 102 ? -0.178 8.430 2.565 1.00 91.94 102 SER A O 1
ATOM 776 N N . ARG A 1 103 ? 0.520 7.635 4.558 1.00 90.94 103 ARG A N 1
ATOM 777 C CA . ARG A 1 103 ? 1.944 7.938 4.356 1.00 90.94 103 ARG A CA 1
ATOM 778 C C . ARG A 1 103 ? 2.531 7.129 3.200 1.00 90.94 103 ARG A C 1
ATOM 780 O O . ARG A 1 103 ? 3.137 7.720 2.311 1.00 90.94 103 ARG A O 1
ATOM 787 N N . ALA A 1 104 ? 2.304 5.818 3.171 1.00 93.50 104 ALA A N 1
ATOM 788 C CA . ALA A 1 104 ? 2.794 4.958 2.099 1.00 93.50 104 ALA A CA 1
ATOM 789 C C . ALA A 1 104 ? 2.248 5.399 0.730 1.00 93.50 104 ALA A C 1
ATOM 791 O O . ALA A 1 104 ? 3.004 5.472 -0.237 1.00 93.50 104 ALA A O 1
ATOM 792 N N . CYS A 1 105 ? 0.970 5.791 0.640 1.00 93.56 105 CYS A N 1
ATOM 793 C CA . CYS A 1 105 ? 0.410 6.370 -0.584 1.00 93.56 105 CYS A CA 1
ATOM 794 C C . CYS A 1 105 ? 1.103 7.683 -0.997 1.00 93.56 105 CYS A C 1
ATOM 796 O O . CYS A 1 105 ? 1.312 7.894 -2.191 1.00 93.56 105 CYS A O 1
ATOM 798 N N . SER A 1 106 ? 1.493 8.547 -0.050 1.00 89.06 106 SER A N 1
ATOM 799 C CA . SER A 1 106 ? 2.259 9.782 -0.330 1.00 89.06 106 SER A CA 1
ATOM 800 C C . SER A 1 106 ? 3.625 9.508 -0.913 1.00 89.06 106 SER A C 1
ATOM 802 O O . SER A 1 106 ? 4.033 10.149 -1.886 1.00 89.06 106 SER A O 1
ATOM 804 N N . GLU A 1 107 ? 4.323 8.551 -0.328 1.00 91.00 107 GLU A N 1
ATOM 805 C CA . GLU A 1 107 ? 5.642 8.148 -0.786 1.00 91.00 107 GLU A CA 1
ATOM 806 C C . GLU A 1 107 ? 5.544 7.494 -2.168 1.00 91.00 107 GLU A C 1
ATOM 808 O O . GLU A 1 107 ? 6.251 7.911 -3.084 1.00 91.00 107 GLU A O 1
ATOM 813 N N . CYS A 1 108 ? 4.583 6.585 -2.375 1.00 93.69 108 CYS A N 1
ATOM 814 C CA . CYS A 1 108 ? 4.323 5.968 -3.679 1.00 93.69 108 CYS A CA 1
ATOM 815 C C . CYS A 1 108 ? 3.967 7.004 -4.754 1.00 93.69 108 CYS A C 1
ATOM 817 O O . CYS A 1 108 ? 4.473 6.918 -5.869 1.00 93.69 108 CYS A O 1
ATOM 819 N N . TRP A 1 109 ? 3.136 8.004 -4.435 1.00 92.31 109 TRP A N 1
ATOM 820 C CA . TRP A 1 109 ? 2.805 9.094 -5.360 1.00 92.31 109 TRP A CA 1
ATOM 821 C C . TRP A 1 109 ? 4.048 9.880 -5.782 1.00 92.31 109 TRP A C 1
ATOM 823 O O . TRP A 1 109 ? 4.252 10.154 -6.965 1.00 92.31 109 TRP A O 1
ATOM 833 N N . THR A 1 110 ? 4.890 10.226 -4.807 1.00 87.94 110 THR A N 1
ATOM 834 C CA . THR A 1 110 ? 6.117 10.999 -5.032 1.00 87.94 110 THR A CA 1
ATOM 835 C C . THR A 1 110 ? 7.116 10.210 -5.876 1.00 87.94 110 THR A C 1
ATOM 837 O O . THR A 1 110 ? 7.655 10.740 -6.848 1.00 87.94 110 THR A O 1
ATOM 840 N N . ILE A 1 111 ? 7.318 8.929 -5.557 1.00 89.06 111 ILE A N 1
ATOM 841 C CA . ILE A 1 111 ? 8.166 8.018 -6.331 1.00 89.06 111 ILE A CA 1
ATOM 842 C C . ILE A 1 111 ? 7.637 7.891 -7.760 1.00 89.06 111 ILE A C 1
ATOM 844 O O . ILE A 1 111 ? 8.377 8.164 -8.700 1.00 89.06 111 ILE A O 1
ATOM 848 N N . ALA A 1 112 ? 6.356 7.565 -7.940 1.00 91.25 112 ALA A N 1
ATOM 849 C CA . ALA A 1 112 ? 5.760 7.408 -9.264 1.00 91.25 112 ALA A CA 1
ATOM 850 C C . ALA A 1 112 ? 5.859 8.691 -10.111 1.00 91.25 112 ALA A C 1
ATOM 852 O O . ALA A 1 112 ? 6.069 8.620 -11.315 1.00 91.25 112 ALA A O 1
ATOM 853 N N . GLY A 1 113 ? 5.775 9.873 -9.489 1.00 87.88 113 GLY A N 1
ATOM 854 C CA . GLY A 1 113 ? 5.964 11.155 -10.175 1.00 87.88 113 GLY A CA 1
ATOM 855 C C . GLY A 1 113 ? 7.417 11.527 -10.490 1.00 87.88 113 GLY A C 1
ATOM 856 O O . GLY A 1 113 ? 7.639 12.419 -11.304 1.00 87.88 113 GLY A O 1
ATOM 857 N N . THR A 1 114 ? 8.401 10.880 -9.862 1.00 87.31 114 THR A N 1
ATOM 858 C CA . THR A 1 114 ? 9.828 11.172 -10.084 1.00 87.31 114 THR A CA 1
ATOM 859 C C . THR A 1 114 ? 10.379 10.436 -11.313 1.00 87.31 114 THR A C 1
ATO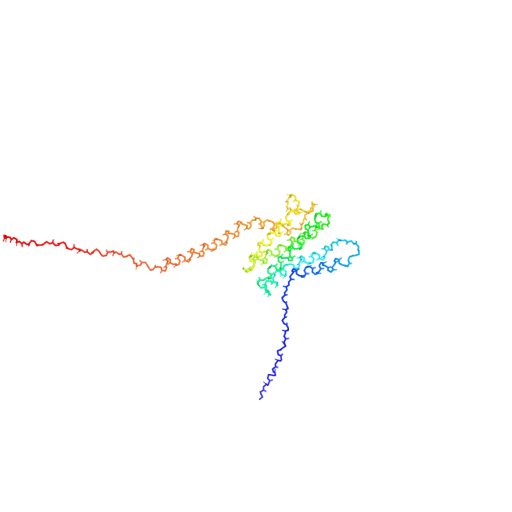M 861 O O . THR A 1 114 ? 11.310 10.920 -11.956 1.00 87.31 114 THR A O 1
ATOM 864 N N . TRP A 1 115 ? 9.797 9.289 -11.676 1.00 86.06 115 TRP A N 1
ATOM 865 C CA . TRP A 1 115 ? 10.293 8.412 -12.741 1.00 86.06 115 TRP A CA 1
ATOM 866 C C . TRP A 1 115 ? 9.294 8.344 -13.899 1.00 86.06 115 TRP A C 1
ATOM 868 O O . TRP A 1 115 ? 8.152 7.938 -13.711 1.00 86.06 115 TRP A O 1
ATOM 878 N N . ARG A 1 116 ? 9.726 8.686 -15.124 1.00 84.12 116 ARG A N 1
ATOM 879 C CA . ARG A 1 116 ? 8.840 8.747 -16.310 1.00 84.12 116 ARG A CA 1
ATOM 880 C C . ARG A 1 116 ? 8.131 7.426 -16.616 1.00 84.12 116 ARG A C 1
ATOM 882 O O . ARG A 1 116 ? 7.024 7.436 -17.137 1.00 84.12 116 ARG A O 1
ATOM 889 N N . GLN A 1 117 ? 8.766 6.303 -16.303 1.00 86.19 117 GLN A N 1
ATOM 890 C CA . GLN A 1 117 ? 8.247 4.960 -16.554 1.00 86.19 117 GLN A CA 1
ATOM 891 C C . GLN A 1 117 ? 7.174 4.526 -15.543 1.00 86.19 117 GLN A C 1
ATOM 893 O O . GLN A 1 117 ? 6.537 3.503 -15.754 1.00 86.19 117 GLN A O 1
ATOM 898 N N . LEU A 1 118 ? 6.960 5.285 -14.461 1.00 89.44 118 LEU A N 1
ATOM 899 C CA . LEU A 1 118 ? 6.004 4.961 -13.394 1.00 89.44 118 LEU A CA 1
ATOM 900 C C . LEU A 1 118 ? 4.754 5.845 -13.414 1.00 89.44 118 LEU A C 1
ATOM 902 O O . LEU A 1 118 ? 3.987 5.871 -12.452 1.00 89.44 118 LEU A O 1
ATOM 906 N N . GLU A 1 119 ? 4.525 6.557 -14.514 1.00 88.81 119 GLU A N 1
ATOM 907 C CA . GLU A 1 119 ? 3.382 7.453 -14.668 1.00 88.81 119 GLU A CA 1
ATOM 908 C C . GLU A 1 119 ? 2.042 6.723 -14.474 1.00 88.81 119 GLU A C 1
ATOM 910 O O . GLU A 1 119 ? 1.153 7.210 -13.774 1.00 88.81 119 GLU A O 1
ATOM 915 N N . GLU A 1 120 ? 1.922 5.510 -15.016 1.00 89.62 120 GLU A N 1
ATOM 916 C CA . GLU A 1 120 ? 0.725 4.673 -14.883 1.00 89.62 120 GLU A CA 1
ATOM 917 C C . GLU A 1 120 ? 0.453 4.287 -13.422 1.00 89.62 120 GLU A C 1
ATOM 919 O O . GLU A 1 120 ? -0.700 4.281 -12.981 1.00 89.62 120 GLU A O 1
ATOM 924 N N . CYS A 1 121 ? 1.505 4.100 -12.616 1.00 92.38 121 CYS A N 1
ATOM 925 C CA . CYS A 1 121 ? 1.364 3.837 -11.187 1.00 92.38 121 CYS A CA 1
ATOM 926 C C . CYS A 1 121 ? 0.693 5.008 -10.451 1.00 92.38 121 CYS A C 1
ATOM 928 O O . CYS A 1 121 ? 0.043 4.778 -9.432 1.00 92.38 121 CYS A O 1
ATOM 930 N N . ARG A 1 122 ? 0.754 6.252 -10.958 1.00 91.56 122 ARG A N 1
ATOM 931 C CA . ARG A 1 122 ? 0.010 7.379 -10.359 1.00 91.56 122 ARG A CA 1
ATOM 932 C C . ARG A 1 122 ? -1.498 7.177 -10.455 1.00 91.56 122 ARG A C 1
ATOM 934 O O . ARG A 1 122 ? -2.214 7.499 -9.507 1.00 91.56 122 ARG A O 1
ATOM 941 N N . VAL A 1 123 ? -1.999 6.618 -11.558 1.00 92.31 123 VAL A N 1
ATOM 942 C CA . VAL A 1 123 ? -3.430 6.300 -11.704 1.00 92.31 123 VAL A CA 1
ATOM 943 C C . VAL A 1 123 ? -3.846 5.284 -10.640 1.00 92.31 123 VAL A C 1
ATOM 945 O O . VAL A 1 123 ? -4.837 5.496 -9.940 1.00 92.31 123 VAL A O 1
ATOM 948 N N . SER A 1 124 ? -3.024 4.258 -10.441 1.00 94.00 124 SER A N 1
ATOM 949 C CA . SER A 1 124 ? -3.208 3.231 -9.416 1.00 94.00 124 SER A CA 1
ATOM 950 C C . SER A 1 124 ? -3.180 3.791 -7.988 1.00 94.00 124 SER A C 1
ATOM 952 O O . SER A 1 124 ? -4.086 3.519 -7.197 1.00 94.00 124 SER A O 1
ATOM 954 N N . VAL A 1 125 ? -2.200 4.643 -7.648 1.00 94.06 125 VAL A N 1
ATOM 955 C CA . VAL A 1 125 ? -2.144 5.315 -6.332 1.00 94.06 125 VAL A CA 1
ATOM 956 C C . VAL A 1 125 ? -3.373 6.201 -6.114 1.00 94.06 125 VAL A C 1
ATOM 958 O O . 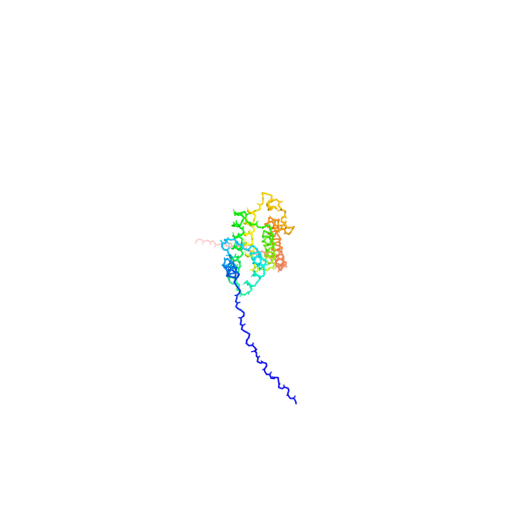VAL A 1 125 ? -3.904 6.247 -5.005 1.00 94.06 125 VAL A O 1
ATOM 961 N N . ARG A 1 126 ? -3.861 6.890 -7.156 1.00 92.12 126 ARG A N 1
ATOM 962 C CA . ARG A 1 126 ? -5.075 7.716 -7.073 1.00 92.12 126 ARG A CA 1
ATOM 963 C C . ARG A 1 126 ? -6.313 6.872 -6.784 1.00 92.12 126 ARG A C 1
ATOM 965 O O . ARG A 1 126 ? -7.109 7.268 -5.933 1.00 92.12 126 ARG A O 1
ATOM 972 N N . ASP A 1 127 ? -6.476 5.737 -7.461 1.00 93.56 127 ASP A N 1
ATOM 973 C CA . ASP A 1 127 ? -7.593 4.821 -7.208 1.00 93.56 127 ASP A CA 1
ATOM 974 C C . ASP A 1 127 ? -7.584 4.337 -5.750 1.00 93.56 127 ASP A C 1
ATOM 976 O O . ASP A 1 127 ? -8.573 4.491 -5.028 1.00 93.56 127 ASP A O 1
ATOM 980 N N . ILE A 1 128 ? -6.424 3.891 -5.264 1.00 94.25 128 ILE A N 1
ATOM 981 C CA . ILE A 1 128 ? -6.225 3.485 -3.868 1.00 94.25 128 ILE A CA 1
ATOM 982 C C . ILE A 1 128 ? -6.533 4.631 -2.894 1.00 94.25 128 ILE A C 1
ATOM 984 O O . ILE A 1 128 ? -7.289 4.450 -1.935 1.00 94.25 128 ILE A O 1
ATOM 988 N N . GLY A 1 129 ? -6.010 5.830 -3.157 1.00 91.06 129 GLY A N 1
ATOM 989 C CA . GLY A 1 129 ? -6.271 7.020 -2.348 1.00 91.06 129 GLY A CA 1
ATOM 990 C C . GLY A 1 129 ? -7.760 7.370 -2.293 1.00 91.06 129 GLY A C 1
ATOM 991 O O . GLY A 1 129 ? -8.275 7.717 -1.231 1.00 91.06 129 GLY A O 1
ATOM 992 N N . SER A 1 130 ? -8.490 7.197 -3.399 1.00 92.06 130 SER A N 1
ATOM 993 C CA . SER A 1 130 ? -9.941 7.414 -3.451 1.00 92.06 130 SER A CA 1
ATOM 994 C C . SER A 1 130 ? -10.719 6.431 -2.569 1.00 92.06 130 SER A C 1
ATOM 996 O O . SER A 1 130 ? -11.769 6.771 -2.022 1.00 92.06 130 SER A O 1
ATOM 998 N N . ARG A 1 131 ? -10.200 5.214 -2.388 1.00 93.94 131 ARG A N 1
ATOM 999 C CA . ARG A 1 131 ? -10.790 4.197 -1.514 1.00 93.94 131 ARG A CA 1
ATOM 1000 C C . ARG A 1 131 ? -10.499 4.485 -0.046 1.00 93.94 131 ARG A C 1
ATOM 1002 O O . ARG A 1 131 ? -11.418 4.394 0.762 1.00 93.94 131 ARG A O 1
ATOM 1009 N N . LEU A 1 132 ? -9.275 4.904 0.281 1.00 92.75 132 LEU A N 1
ATOM 1010 C CA . LEU A 1 132 ? -8.927 5.391 1.622 1.00 92.75 132 LEU A CA 1
ATOM 1011 C C . LEU A 1 132 ? -9.734 6.642 1.993 1.00 92.75 132 LEU A C 1
ATOM 1013 O O . LEU A 1 132 ? -10.164 6.789 3.129 1.00 92.75 132 LEU A O 1
ATOM 1017 N N . LYS A 1 133 ? -10.042 7.509 1.025 1.00 90.62 133 LYS A N 1
ATOM 1018 C CA . LYS A 1 133 ? -10.910 8.671 1.248 1.00 90.62 133 LYS A CA 1
ATOM 1019 C C . LYS A 1 133 ? -12.286 8.289 1.800 1.00 90.62 133 LYS A C 1
ATOM 1021 O O . LYS A 1 133 ? -12.822 8.986 2.651 1.00 90.62 133 LYS A O 1
ATOM 1026 N N . LYS A 1 134 ? -12.849 7.171 1.331 1.00 92.81 134 LYS A N 1
ATOM 1027 C CA . LYS A 1 134 ? -14.198 6.709 1.702 1.00 92.81 134 LYS A CA 1
ATOM 1028 C C . LYS A 1 134 ? -14.307 6.212 3.145 1.00 92.81 134 LYS A C 1
ATOM 1030 O O . LYS A 1 134 ? -15.428 6.043 3.610 1.00 92.81 134 LYS A O 1
ATOM 1035 N N . ILE A 1 135 ? -13.188 5.937 3.820 1.00 94.62 135 ILE A N 1
ATOM 1036 C CA . ILE A 1 135 ? -13.184 5.516 5.231 1.00 94.62 135 ILE A CA 1
ATOM 1037 C C . ILE A 1 135 ? -12.972 6.685 6.201 1.00 94.62 135 ILE A C 1
ATOM 1039 O O . ILE A 1 135 ? -13.044 6.480 7.410 1.00 94.62 135 ILE A O 1
ATOM 1043 N N . LEU A 1 136 ? -12.674 7.885 5.692 1.00 90.69 136 LEU A N 1
ATOM 1044 C CA . LEU A 1 136 ? -12.515 9.089 6.506 1.00 90.69 136 LEU A CA 1
ATOM 1045 C C . LEU A 1 136 ? -13.877 9.673 6.900 1.00 90.69 136 LEU A C 1
ATOM 1047 O O . LEU A 1 136 ? -14.905 9.388 6.284 1.00 90.69 136 LEU A O 1
ATOM 1051 N N . ASP A 1 137 ? -13.863 10.525 7.922 1.00 89.31 137 ASP A N 1
ATOM 1052 C CA . ASP A 1 137 ? -15.036 11.275 8.366 1.00 89.31 137 ASP A CA 1
ATOM 1053 C C . ASP A 1 137 ? -15.524 12.242 7.261 1.00 89.31 137 ASP A C 1
ATOM 1055 O O . ASP A 1 137 ? -14.769 12.560 6.340 1.00 89.31 137 ASP A O 1
ATOM 1059 N N . PRO A 1 138 ? -16.751 12.797 7.347 1.00 88.31 138 PRO A N 1
ATOM 1060 C CA . PRO A 1 138 ? -17.301 13.696 6.320 1.00 88.31 138 PRO A CA 1
ATOM 1061 C C . PRO A 1 138 ? -16.462 14.945 6.008 1.00 88.31 138 PRO A C 1
ATOM 1063 O O . PRO A 1 138 ? -16.663 15.582 4.979 1.00 88.31 138 PRO A O 1
ATOM 1066 N N . ASN A 1 139 ? -15.535 15.319 6.893 1.00 85.12 139 ASN A N 1
ATOM 1067 C CA . ASN A 1 139 ? -14.588 16.411 6.665 1.00 85.12 139 ASN A CA 1
ATOM 1068 C C . ASN A 1 139 ? -13.382 16.006 5.795 1.00 85.12 139 ASN A C 1
ATOM 1070 O O . ASN A 1 139 ? -12.539 16.856 5.511 1.00 85.12 139 ASN A O 1
ATOM 1074 N N . GLU A 1 140 ? -13.281 14.724 5.427 1.00 82.81 140 GLU A N 1
ATOM 1075 C CA . GLU A 1 140 ? -12.216 14.104 4.632 1.00 82.81 140 GLU A CA 1
ATOM 1076 C C . GLU A 1 140 ? -10.809 14.286 5.225 1.00 82.81 140 GLU A C 1
ATOM 1078 O O . GLU A 1 140 ? -9.801 14.176 4.528 1.00 82.81 140 GLU A O 1
ATOM 1083 N N . ARG A 1 141 ? -10.733 14.615 6.517 1.00 79.12 141 ARG A N 1
ATOM 1084 C CA . ARG A 1 141 ? -9.497 15.000 7.203 1.00 79.12 141 ARG A CA 1
ATOM 1085 C C . ARG A 1 141 ? -9.275 14.241 8.487 1.00 79.12 141 ARG A C 1
ATOM 1087 O O . ARG A 1 141 ? -8.123 14.117 8.868 1.00 79.12 141 ARG A O 1
ATOM 1094 N N . THR A 1 142 ? -10.327 13.781 9.153 1.00 85.19 142 THR A N 1
ATOM 1095 C CA . THR A 1 142 ? -10.234 13.021 10.401 1.00 85.19 142 THR A CA 1
ATOM 1096 C C . THR A 1 142 ? -10.702 11.588 10.197 1.00 85.19 142 THR A C 1
ATOM 1098 O O . THR A 1 142 ? -11.429 11.283 9.251 1.00 85.19 142 THR A O 1
ATOM 1101 N N . TYR A 1 143 ? -10.248 10.700 11.073 1.00 89.50 143 TYR A N 1
ATOM 1102 C CA . TYR A 1 143 ? -10.761 9.342 11.179 1.00 89.50 143 TYR A CA 1
ATOM 1103 C C . TYR A 1 143 ? -11.285 9.146 12.600 1.00 89.50 143 TYR A C 1
ATOM 1105 O O . TYR A 1 143 ? -10.507 9.223 13.552 1.00 89.50 143 TYR A O 1
ATOM 1113 N N . GLN A 1 144 ? -12.597 8.937 12.750 1.00 89.12 144 GLN A N 1
ATOM 1114 C CA . GLN A 1 144 ? -13.271 8.818 14.049 1.00 89.12 144 GLN A CA 1
ATOM 1115 C C . GLN A 1 144 ? -13.011 10.017 14.982 1.00 89.12 144 GLN A C 1
ATOM 1117 O O . GLN A 1 144 ? -12.805 9.867 16.186 1.00 89.12 144 GLN A O 1
ATOM 1122 N N . GLY A 1 145 ? -12.974 11.228 14.423 1.00 85.56 145 GLY A N 1
ATOM 1123 C CA . GLY A 1 145 ? -12.717 12.469 15.159 1.00 85.56 145 GLY A CA 1
ATOM 1124 C C . GLY A 1 145 ? -11.254 12.691 15.560 1.00 85.56 145 GLY A C 1
ATOM 1125 O O . GLY A 1 145 ? -10.907 13.789 15.995 1.00 85.56 145 GLY A O 1
ATOM 1126 N N . ALA A 1 146 ? -10.374 11.705 15.372 1.00 84.44 146 ALA A N 1
ATOM 1127 C CA . ALA A 1 146 ? -8.942 11.883 15.550 1.00 84.44 146 ALA A CA 1
ATOM 1128 C C . ALA A 1 146 ? -8.327 12.459 14.273 1.00 84.44 146 ALA A C 1
ATOM 1130 O O . ALA A 1 146 ? -8.651 12.038 13.161 1.00 84.44 146 ALA A O 1
ATOM 1131 N N . THR A 1 147 ? -7.430 13.436 14.425 1.00 75.25 147 THR A N 1
ATOM 1132 C CA . THR A 1 147 ? -6.697 13.981 13.280 1.00 75.25 147 THR A CA 1
ATOM 1133 C C . THR A 1 147 ? -5.555 13.020 12.942 1.00 75.25 147 THR A C 1
ATOM 1135 O O . THR A 1 147 ? -4.632 12.882 13.749 1.00 75.25 147 THR A O 1
ATOM 1138 N N . PRO A 1 148 ? -5.603 12.322 11.796 1.00 64.62 148 PRO A N 1
ATOM 1139 C CA . PRO A 1 148 ? -4.481 11.549 11.310 1.00 64.62 148 PRO A CA 1
ATOM 1140 C C . PRO A 1 148 ? -3.312 12.520 11.041 1.00 64.62 148 PRO A C 1
ATOM 1142 O O . PRO A 1 148 ? -3.515 13.718 10.832 1.00 64.62 148 PRO A O 1
ATOM 1145 N N . LEU A 1 149 ? -2.073 12.033 11.135 1.00 63.34 149 LEU A N 1
ATOM 1146 C CA . LEU A 1 149 ? -0.860 12.866 11.201 1.00 63.34 149 LEU A CA 1
ATOM 1147 C C . LEU A 1 149 ? -0.789 13.957 10.098 1.00 63.34 149 LEU A C 1
ATOM 1149 O O . LEU A 1 149 ? -1.265 13.760 8.983 1.00 63.34 149 LEU A O 1
ATOM 1153 N N . PRO A 1 150 ? -0.126 15.106 10.338 1.00 57.12 150 PRO A N 1
ATOM 1154 C CA . PRO A 1 150 ? -0.093 16.244 9.402 1.00 57.12 150 PRO A CA 1
ATOM 1155 C C . PRO A 1 150 ? 0.470 15.932 7.998 1.00 57.12 150 PRO A C 1
ATOM 1157 O O . PRO A 1 150 ? 0.277 16.715 7.070 1.00 57.12 150 PRO A O 1
ATOM 1160 N N . CYS A 1 151 ? 1.101 14.768 7.808 1.00 53.22 151 CYS A N 1
ATOM 1161 C CA . CYS A 1 151 ? 1.534 14.236 6.513 1.00 53.22 151 CYS A CA 1
ATOM 1162 C C . CYS A 1 151 ? 0.370 14.002 5.523 1.00 53.22 151 CYS A C 1
ATOM 1164 O O . CYS A 1 151 ? 0.613 13.887 4.325 1.00 53.22 151 CYS A O 1
ATOM 1166 N N . LEU A 1 152 ? -0.881 13.922 5.999 1.00 53.03 152 LEU A N 1
ATOM 1167 C CA . LEU A 1 152 ? -2.058 13.593 5.183 1.00 53.03 152 LEU A CA 1
ATOM 1168 C C . LEU A 1 152 ? -2.613 14.744 4.334 1.00 53.03 152 LEU A C 1
ATOM 1170 O O . LEU A 1 152 ? -3.198 14.504 3.277 1.00 53.03 152 LEU A O 1
ATOM 1174 N N . LEU A 1 153 ? -2.444 15.994 4.769 1.00 52.84 153 LEU A N 1
ATOM 1175 C CA . LEU A 1 153 ? -2.998 17.156 4.068 1.00 52.84 153 LEU A CA 1
ATOM 1176 C C . LEU A 1 153 ? -2.412 17.390 2.668 1.00 52.84 153 LEU A C 1
ATOM 1178 O O . LEU A 1 153 ? -3.195 17.742 1.779 1.00 52.84 153 LEU A O 1
ATOM 1182 N N . PRO A 1 154 ? -1.100 17.203 2.411 1.00 54.62 154 PRO A N 1
ATOM 1183 C CA . PRO A 1 154 ? -0.599 17.333 1.057 1.00 54.62 154 PRO A CA 1
ATOM 1184 C C . PRO A 1 154 ? -1.169 16.247 0.152 1.00 54.62 154 PRO A C 1
ATOM 1186 O O . PRO A 1 154 ? -1.520 16.599 -0.954 1.00 54.62 154 PRO A O 1
ATOM 1189 N N . LEU A 1 155 ? -1.383 14.990 0.567 1.00 56.22 155 LEU A N 1
ATOM 1190 C CA . LEU A 1 155 ? -1.870 13.970 -0.376 1.00 56.22 155 LEU A CA 1
ATOM 1191 C C . LEU A 1 155 ? -3.261 14.289 -0.937 1.00 56.22 155 LEU A C 1
ATOM 1193 O O . LEU A 1 155 ? -3.447 14.268 -2.148 1.00 56.22 155 LEU A O 1
ATOM 1197 N N . PHE A 1 156 ? -4.235 14.612 -0.083 1.00 55.03 156 PHE A N 1
ATOM 1198 C CA . PHE A 1 156 ? -5.598 14.891 -0.545 1.00 55.03 156 PHE A CA 1
ATOM 1199 C C . PHE A 1 156 ? -5.691 16.211 -1.309 1.00 55.03 156 PHE A C 1
ATOM 1201 O O . PHE A 1 156 ? -6.369 16.276 -2.334 1.00 55.03 156 PHE A O 1
ATOM 1208 N N . ASN A 1 157 ? -4.958 17.240 -0.874 1.00 52.53 157 ASN A N 1
ATOM 1209 C CA . ASN A 1 157 ? -4.905 18.501 -1.606 1.00 52.53 157 ASN A CA 1
ATOM 1210 C C . ASN A 1 157 ? -4.126 18.365 -2.918 1.00 52.53 157 ASN A C 1
ATOM 1212 O O . ASN A 1 157 ? -4.536 18.947 -3.906 1.00 52.53 157 ASN A O 1
ATOM 1216 N N . VAL A 1 158 ? -3.050 17.580 -2.976 1.00 54.28 158 VAL A N 1
ATOM 1217 C CA . VAL A 1 158 ? -2.233 17.356 -4.180 1.00 54.28 158 VAL A CA 1
ATOM 1218 C C . VAL A 1 158 ? -2.965 16.444 -5.165 1.00 54.28 158 VAL A C 1
ATOM 1220 O O . VAL A 1 158 ? -3.044 16.794 -6.336 1.00 54.28 158 VAL A O 1
ATOM 1223 N N . LEU A 1 159 ? -3.613 15.365 -4.714 1.00 52.25 159 LEU A N 1
ATOM 1224 C CA . LEU A 1 159 ? -4.497 14.540 -5.552 1.00 52.25 159 LEU A CA 1
ATOM 1225 C C . LEU A 1 159 ? -5.681 15.344 -6.110 1.00 52.25 159 LEU A C 1
ATOM 1227 O O . LEU A 1 159 ? -6.118 15.073 -7.227 1.00 52.25 159 LEU A O 1
ATOM 1231 N N . SER A 1 160 ? -6.181 16.337 -5.363 1.00 48.28 160 SER A N 1
ATOM 1232 C CA . SER A 1 160 ? -7.294 17.191 -5.790 1.00 48.28 160 SER A CA 1
ATOM 1233 C C . SER A 1 160 ? -6.870 18.441 -6.585 1.00 48.28 160 SER A C 1
ATOM 1235 O O . SER A 1 160 ? -7.658 18.904 -7.405 1.00 48.28 160 SER A O 1
ATOM 1237 N N . LEU A 1 161 ? -5.663 18.999 -6.387 1.00 47.19 161 LEU A N 1
ATOM 1238 C CA . LEU A 1 161 ? -5.158 20.189 -7.101 1.00 47.19 161 LEU A CA 1
ATOM 1239 C C . LEU A 1 161 ? -4.256 19.863 -8.304 1.00 47.19 161 LEU A C 1
ATOM 1241 O O . LEU A 1 161 ? -4.222 20.650 -9.253 1.00 47.19 161 LEU A O 1
ATOM 1245 N N . GLN A 1 162 ? -3.525 18.740 -8.323 1.00 47.03 162 GLN A N 1
ATOM 1246 C CA . GLN A 1 162 ? -2.608 18.431 -9.437 1.00 47.03 162 GLN A CA 1
ATOM 1247 C C . GLN A 1 162 ? -3.319 18.075 -10.742 1.00 47.03 162 GLN A C 1
ATOM 1249 O O . GLN A 1 162 ? -2.685 18.153 -11.792 1.00 47.03 162 GLN A O 1
ATOM 1254 N N . VAL A 1 163 ? -4.624 17.783 -10.710 1.00 47.16 163 VAL A N 1
ATOM 1255 C CA . VAL A 1 163 ? -5.429 17.646 -11.937 1.00 47.16 163 VAL A CA 1
ATOM 1256 C C . VAL A 1 163 ? -5.403 18.945 -12.760 1.00 47.16 163 VAL A C 1
ATOM 1258 O O . VAL A 1 163 ? -5.442 18.882 -13.982 1.00 47.16 163 VAL A O 1
ATOM 1261 N N . ASN A 1 164 ? -5.226 20.108 -12.117 1.00 42.72 164 ASN A N 1
ATOM 1262 C CA . ASN A 1 164 ? -5.221 21.402 -12.806 1.00 42.72 164 ASN A CA 1
ATOM 1263 C C . ASN A 1 164 ? -3.814 21.987 -13.008 1.00 42.72 164 ASN A C 1
ATOM 1265 O O . ASN A 1 164 ? -3.549 22.580 -14.048 1.00 42.72 164 ASN A O 1
ATOM 1269 N N . ALA A 1 165 ? -2.895 21.829 -12.048 1.00 47.06 165 ALA A N 1
ATOM 1270 C CA . ALA A 1 165 ? -1.596 22.512 -12.106 1.00 47.06 165 ALA A CA 1
ATOM 1271 C C . ALA A 1 165 ? -0.510 21.746 -12.886 1.00 47.06 165 ALA A C 1
ATOM 1273 O O . ALA A 1 165 ? 0.284 22.367 -13.590 1.00 47.06 165 ALA A O 1
ATOM 1274 N N . PHE A 1 166 ? -0.468 20.411 -12.793 1.00 44.03 166 PHE A N 1
ATOM 1275 C CA . PHE A 1 166 ? 0.580 19.614 -13.449 1.00 44.03 166 PHE A CA 1
ATOM 1276 C C . PHE A 1 166 ? 0.293 19.428 -14.946 1.00 44.03 166 PHE A C 1
ATOM 1278 O O . PHE A 1 166 ? 1.199 19.560 -15.761 1.00 44.03 166 PHE A O 1
ATOM 1285 N N . MET A 1 167 ? -0.988 19.270 -15.314 1.00 45.75 167 MET A N 1
ATOM 1286 C CA . MET A 1 167 ? -1.446 19.377 -16.708 1.00 45.75 167 MET A CA 1
ATOM 1287 C C . MET A 1 167 ? -1.052 20.721 -17.324 1.00 45.75 167 MET A C 1
ATOM 1289 O O . MET A 1 167 ? -0.574 20.742 -18.450 1.00 45.75 167 MET A O 1
ATOM 1293 N N . LEU A 1 168 ? -1.190 21.837 -16.595 1.00 51.78 168 LEU A N 1
ATOM 1294 C CA . LEU A 1 168 ? -0.767 23.138 -17.113 1.00 51.78 168 LEU A CA 1
ATOM 1295 C C . LEU A 1 168 ? 0.751 23.240 -17.248 1.00 51.78 168 LEU A C 1
ATOM 1297 O O . LEU A 1 168 ? 1.213 23.790 -18.236 1.00 51.78 168 LEU A O 1
ATOM 1301 N N . HIS A 1 169 ? 1.526 22.741 -16.285 1.00 55.41 169 HIS A N 1
ATOM 1302 C CA . HIS A 1 169 ? 2.980 22.887 -16.321 1.00 55.41 169 HIS A CA 1
ATOM 1303 C C . HIS A 1 169 ? 3.617 22.046 -17.434 1.00 55.41 169 HIS A C 1
ATOM 1305 O O . HIS A 1 169 ? 4.440 22.564 -18.186 1.00 55.41 169 HIS A O 1
ATOM 1311 N N . ASP A 1 170 ? 3.181 20.797 -17.611 1.00 45.53 170 ASP A N 1
ATOM 1312 C CA . ASP A 1 170 ? 3.653 19.967 -18.720 1.00 45.53 170 ASP A CA 1
ATOM 1313 C C . ASP A 1 170 ? 3.083 20.446 -20.059 1.00 45.53 170 ASP A C 1
ATOM 1315 O O . ASP A 1 170 ? 3.840 20.566 -21.020 1.00 45.53 170 ASP A O 1
ATOM 1319 N N . ALA A 1 171 ? 1.801 20.825 -20.148 1.00 53.09 171 ALA A N 1
ATOM 1320 C CA . ALA A 1 171 ? 1.251 21.381 -21.389 1.00 53.09 171 ALA A CA 1
ATOM 1321 C C . ALA A 1 171 ? 1.921 22.706 -21.781 1.00 53.09 171 ALA A C 1
ATOM 1323 O O . ALA A 1 171 ? 2.172 22.924 -22.962 1.00 53.09 171 ALA A O 1
ATOM 1324 N N . LEU A 1 172 ? 2.258 23.574 -20.820 1.00 70.81 172 LEU A N 1
ATOM 1325 C CA . LEU A 1 172 ? 3.010 24.805 -21.075 1.00 70.81 172 LEU A CA 1
ATOM 1326 C C . LEU A 1 172 ? 4.450 24.502 -21.475 1.00 70.81 172 LEU A C 1
ATOM 1328 O O . LEU A 1 172 ? 4.956 25.137 -22.393 1.00 70.81 172 LEU A O 1
ATOM 1332 N N . TYR A 1 173 ? 5.103 23.523 -20.847 1.00 74.56 173 TYR A N 1
ATOM 1333 C CA . TYR A 1 173 ? 6.453 23.116 -21.224 1.00 74.56 173 TYR A CA 1
ATOM 1334 C C . TYR A 1 173 ? 6.492 22.521 -22.640 1.00 74.56 173 TYR A C 1
ATOM 1336 O O . TYR A 1 173 ? 7.343 22.907 -23.444 1.00 74.56 173 TYR A O 1
ATOM 1344 N N . TYR A 1 174 ? 5.537 21.656 -22.997 1.00 60.88 174 TYR A N 1
ATOM 1345 C CA . TYR A 1 174 ? 5.391 21.133 -24.358 1.00 60.88 174 TYR A CA 1
ATOM 1346 C C . TYR A 1 174 ? 5.006 22.231 -25.357 1.00 60.88 174 TYR A C 1
ATOM 1348 O O . TYR A 1 174 ? 5.603 22.294 -26.429 1.00 60.88 174 TYR A O 1
ATOM 1356 N N . ALA A 1 175 ? 4.083 23.134 -25.014 1.00 72.06 175 ALA A N 1
ATOM 1357 C CA . ALA A 1 175 ? 3.693 24.248 -25.879 1.00 72.06 175 ALA A CA 1
ATOM 1358 C C . ALA A 1 175 ? 4.850 25.229 -26.116 1.00 72.06 175 ALA A C 1
ATOM 1360 O O . ALA A 1 175 ? 5.067 25.647 -27.250 1.00 72.06 175 ALA A O 1
ATOM 1361 N N . LEU A 1 176 ? 5.634 25.553 -25.084 1.00 78.81 176 LEU A N 1
ATOM 1362 C CA . LEU A 1 176 ? 6.835 26.385 -25.203 1.00 78.81 176 LEU A CA 1
ATOM 1363 C C . LEU A 1 176 ? 7.921 25.683 -26.019 1.00 78.81 176 LEU A C 1
ATOM 1365 O O . LEU A 1 176 ? 8.545 26.318 -26.864 1.00 78.81 176 LEU A O 1
ATOM 1369 N N . SER A 1 177 ? 8.112 24.377 -25.826 1.00 78.25 177 SER A N 1
ATOM 1370 C CA . SER A 1 177 ? 9.064 23.591 -26.619 1.00 78.25 177 SER A CA 1
ATOM 1371 C C . SER A 1 177 ? 8.667 23.565 -28.101 1.00 78.25 177 SER A C 1
ATOM 1373 O O . SER A 1 177 ? 9.503 23.818 -28.965 1.00 78.25 177 SER A O 1
ATOM 1375 N N . PHE A 1 178 ? 7.383 23.350 -28.410 1.00 74.25 178 PHE A N 1
ATOM 1376 C CA . PHE A 1 178 ? 6.854 23.418 -29.777 1.00 74.25 178 PHE A CA 1
ATOM 1377 C C . PHE A 1 178 ? 6.971 24.817 -30.384 1.00 74.25 178 PHE A C 1
ATOM 1379 O O . PHE A 1 178 ? 7.367 24.946 -31.540 1.00 74.25 178 PHE A O 1
ATOM 1386 N N . LEU A 1 179 ? 6.670 25.863 -29.612 1.00 83.88 179 LEU A N 1
ATOM 1387 C CA . LEU A 1 179 ? 6.798 27.248 -30.055 1.00 83.88 179 LEU A CA 1
ATOM 1388 C C . LEU A 1 179 ? 8.255 27.585 -30.389 1.00 83.88 179 LEU A C 1
ATOM 1390 O O . LEU A 1 179 ? 8.515 28.191 -31.422 1.00 83.88 179 LEU A O 1
ATOM 1394 N N . LEU A 1 180 ? 9.209 27.162 -29.557 1.00 81.69 180 LEU A N 1
ATOM 1395 C CA . LEU A 1 180 ? 10.636 27.375 -29.802 1.00 81.69 180 LEU A CA 1
ATOM 1396 C C . LEU A 1 180 ? 11.121 26.632 -31.049 1.00 81.69 180 LEU A C 1
ATOM 1398 O O . LEU A 1 180 ? 11.856 27.211 -31.845 1.00 81.69 180 LEU A O 1
ATOM 1402 N N . ILE A 1 181 ? 10.672 25.393 -31.267 1.00 84.06 181 ILE A N 1
ATOM 1403 C CA . ILE A 1 181 ? 10.980 24.636 -32.490 1.00 84.06 181 ILE A CA 1
ATOM 1404 C C . ILE A 1 181 ? 10.381 25.332 -33.719 1.00 84.06 181 ILE A C 1
ATOM 1406 O O . ILE A 1 181 ? 11.060 25.487 -34.732 1.00 84.06 181 ILE A O 1
ATOM 1410 N N . PHE A 1 182 ? 9.135 25.797 -33.630 1.00 82.00 182 PHE A N 1
ATOM 1411 C CA . PHE A 1 182 ? 8.450 26.490 -34.720 1.00 82.00 182 PHE A CA 1
ATOM 1412 C C . PHE A 1 182 ? 9.105 27.838 -35.050 1.00 82.00 182 PHE A C 1
ATOM 1414 O O . PHE A 1 182 ? 9.336 28.145 -36.217 1.00 82.00 182 PHE A O 1
ATOM 1421 N N . LEU A 1 183 ? 9.486 28.615 -34.033 1.00 84.31 183 LEU A N 1
ATOM 1422 C CA . LEU A 1 183 ? 10.223 29.869 -34.198 1.00 84.31 183 LEU A CA 1
ATOM 1423 C C . LEU A 1 183 ? 11.618 29.635 -34.780 1.00 84.31 183 LEU A C 1
ATOM 1425 O O . LEU A 1 183 ? 12.032 30.374 -35.669 1.00 84.31 183 LEU A O 1
ATOM 1429 N N . HIS A 1 184 ? 12.320 28.589 -34.341 1.00 84.06 184 HIS A N 1
ATOM 1430 C CA . HIS A 1 184 ? 13.603 28.200 -34.923 1.00 84.06 184 HIS A CA 1
ATOM 1431 C C . HIS A 1 184 ? 13.450 27.762 -36.387 1.00 84.06 184 HIS A C 1
ATOM 1433 O O . HIS A 1 184 ? 14.308 28.063 -37.217 1.00 84.06 184 HIS A O 1
ATOM 1439 N N . HIS A 1 185 ? 12.349 27.086 -36.728 1.00 82.00 185 HIS A N 1
ATOM 1440 C CA . HIS A 1 185 ? 12.046 26.696 -38.100 1.00 82.00 185 HIS A CA 1
ATOM 1441 C C . HIS A 1 185 ? 11.762 27.917 -38.979 1.00 82.00 185 HIS A C 1
ATOM 1443 O O . HIS A 1 185 ? 12.398 28.050 -40.017 1.00 82.00 185 HIS A O 1
ATOM 1449 N N . ILE A 1 186 ? 10.913 28.854 -38.534 1.00 80.06 186 ILE A N 1
ATOM 1450 C CA . ILE A 1 186 ? 10.657 30.126 -39.234 1.00 80.06 186 ILE A CA 1
ATOM 1451 C C . ILE A 1 186 ? 11.950 30.928 -39.407 1.00 80.06 186 ILE A C 1
ATOM 1453 O O . ILE A 1 186 ? 12.210 31.436 -40.492 1.00 80.06 186 ILE A O 1
ATOM 1457 N N . ALA A 1 187 ? 12.781 31.014 -38.366 1.00 79.38 187 ALA A N 1
ATOM 1458 C CA . ALA A 1 187 ? 14.057 31.724 -38.422 1.00 79.38 187 ALA A CA 1
ATOM 1459 C C . ALA A 1 187 ? 15.087 31.042 -39.343 1.00 79.38 187 ALA A C 1
ATOM 1461 O O . ALA A 1 187 ? 15.979 31.709 -39.861 1.00 79.38 187 ALA A O 1
ATOM 1462 N N . SER A 1 188 ? 14.961 29.728 -39.559 1.00 77.25 188 SER A N 1
ATOM 1463 C CA . SER A 1 188 ? 15.798 28.962 -40.491 1.00 77.25 188 SER A CA 1
ATOM 1464 C C . SER A 1 188 ? 15.269 28.974 -41.927 1.00 77.25 188 SER A C 1
ATOM 1466 O O . SER A 1 188 ? 15.976 28.507 -42.819 1.00 77.25 188 SER A O 1
ATOM 1468 N N . VAL A 1 189 ? 14.062 29.499 -42.182 1.00 74.25 189 VAL A N 1
ATOM 1469 C CA . VAL A 1 189 ? 13.607 29.763 -43.550 1.00 74.25 189 VAL A CA 1
ATOM 1470 C C . VAL A 1 189 ? 14.357 31.003 -44.047 1.00 74.25 189 VAL A C 1
ATOM 1472 O O . VAL A 1 189 ? 14.145 32.096 -43.516 1.00 74.25 189 VAL A O 1
ATOM 1475 N N . PRO A 1 190 ? 15.250 30.878 -45.045 1.00 68.44 190 PRO A N 1
ATOM 1476 C CA . PRO A 1 190 ? 15.951 32.032 -45.582 1.00 68.44 190 PRO A CA 1
ATOM 1477 C C . PRO A 1 190 ? 14.926 33.031 -46.150 1.00 68.44 190 PRO A C 1
ATOM 1479 O O . PRO A 1 190 ? 14.007 32.612 -46.857 1.00 68.44 190 PRO A O 1
ATOM 1482 N N . PRO A 1 191 ? 15.070 34.348 -45.904 1.00 61.44 191 PRO A N 1
ATOM 1483 C CA . PRO A 1 191 ? 14.089 35.370 -46.297 1.00 61.44 191 PRO A CA 1
ATOM 1484 C C . PRO A 1 191 ? 13.982 35.620 -47.816 1.00 61.44 191 PRO A C 1
ATOM 1486 O O . PRO A 1 191 ? 13.497 36.661 -48.248 1.00 61.44 191 PRO A O 1
ATOM 1489 N N . TYR A 1 192 ? 14.411 34.679 -48.654 1.00 61.41 192 TYR A N 1
ATOM 1490 C CA . TYR A 1 192 ? 14.570 34.879 -50.086 1.00 61.41 192 TYR A CA 1
ATOM 1491 C C . TYR A 1 192 ? 14.005 33.721 -50.887 1.00 61.41 192 TYR A C 1
ATOM 1493 O O . TYR A 1 192 ? 14.766 32.978 -51.486 1.00 61.41 192 TYR A O 1
ATOM 1501 N N . VAL A 1 193 ? 12.677 33.618 -50.953 1.00 56.81 193 VAL A N 1
ATOM 1502 C CA . VAL A 1 193 ? 12.007 33.325 -52.227 1.00 56.81 193 VAL A CA 1
ATOM 1503 C C . VAL A 1 193 ? 10.615 33.977 -52.230 1.00 56.81 193 VAL A C 1
ATOM 1505 O O . VAL A 1 193 ? 9.586 33.308 -52.207 1.00 56.81 193 VAL A O 1
ATOM 1508 N N . ILE A 1 194 ? 10.558 35.311 -52.276 1.00 56.62 194 ILE A N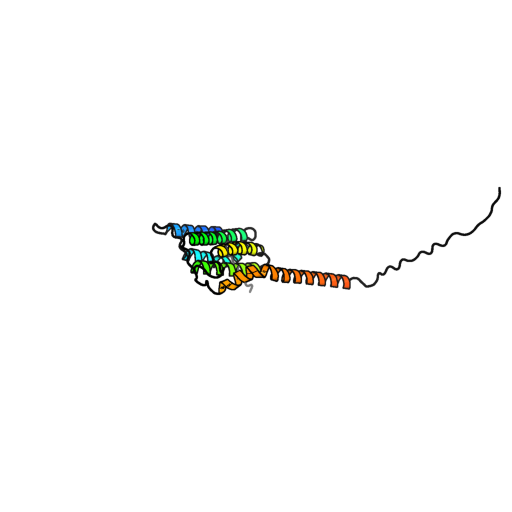 1
ATOM 1509 C CA . ILE A 1 194 ? 9.400 35.964 -52.902 1.00 56.62 194 ILE A CA 1
ATOM 1510 C C . ILE A 1 194 ? 9.574 35.697 -54.400 1.00 56.62 194 ILE A C 1
ATOM 1512 O O . ILE A 1 194 ? 10.296 36.417 -55.086 1.00 56.62 194 ILE A O 1
ATOM 1516 N N . TRP A 1 195 ? 8.989 34.602 -54.890 1.00 53.06 195 TRP A N 1
ATOM 1517 C CA . TRP A 1 195 ? 8.807 34.376 -56.322 1.00 53.06 195 TRP A CA 1
ATOM 1518 C C . TRP A 1 195 ? 7.907 35.506 -56.826 1.00 53.06 195 TRP A C 1
ATOM 1520 O O . TRP A 1 195 ? 6.690 35.459 -56.670 1.00 53.06 195 TRP A O 1
ATOM 1530 N N . ILE A 1 196 ? 8.508 36.558 -57.379 1.00 52.59 196 ILE A N 1
ATOM 1531 C CA . ILE A 1 196 ? 7.789 37.476 -58.256 1.00 52.59 196 ILE A CA 1
ATOM 1532 C C . ILE A 1 196 ? 7.538 36.664 -59.530 1.00 52.59 196 ILE A C 1
ATOM 1534 O O . ILE A 1 196 ? 8.513 36.298 -60.192 1.00 52.59 196 ILE A O 1
ATOM 1538 N N . PRO A 1 197 ? 6.286 36.304 -59.863 1.00 47.41 197 PRO A N 1
ATOM 1539 C CA . PRO A 1 197 ? 6.015 35.605 -61.106 1.00 47.41 197 PRO A CA 1
ATOM 1540 C C . PRO A 1 197 ? 6.474 36.502 -62.253 1.00 47.41 197 PRO A C 1
ATOM 1542 O O . PRO A 1 197 ? 6.002 37.628 -62.415 1.00 47.41 197 PRO A O 1
ATOM 1545 N N . HIS A 1 198 ? 7.442 36.005 -63.018 1.00 53.72 198 HIS A N 1
ATOM 1546 C CA . HIS A 1 198 ? 7.860 36.612 -64.266 1.00 53.72 198 HIS A CA 1
ATOM 1547 C C . HIS A 1 198 ? 6.634 36.635 -65.186 1.00 53.72 198 HIS A C 1
ATOM 1549 O O . HIS A 1 198 ? 6.204 35.599 -65.688 1.00 53.72 198 HIS A O 1
ATOM 1555 N N . VAL A 1 199 ? 6.040 37.816 -65.364 1.00 59.84 199 VAL A N 1
ATOM 1556 C CA . VAL A 1 199 ? 5.007 38.066 -66.370 1.00 59.84 199 VAL A CA 1
ATOM 1557 C C . VAL A 1 199 ? 5.671 37.884 -67.728 1.00 59.84 199 VAL A C 1
ATOM 1559 O O . VAL A 1 199 ? 6.430 38.729 -68.200 1.00 59.84 199 VAL A O 1
ATOM 1562 N N . GLU A 1 200 ? 5.452 36.715 -68.314 1.00 55.03 200 GLU A N 1
ATOM 1563 C CA . GLU A 1 200 ? 5.768 36.421 -69.700 1.00 55.03 200 GLU A CA 1
ATOM 1564 C C . GLU A 1 200 ? 4.864 37.312 -70.562 1.00 55.03 200 GLU A C 1
ATOM 1566 O O . GLU A 1 200 ? 3.639 37.170 -70.600 1.00 55.03 200 GLU A O 1
ATOM 1571 N N . SER A 1 201 ? 5.471 38.329 -71.167 1.00 54.94 201 SER A N 1
ATOM 1572 C CA . SER A 1 201 ? 4.817 39.257 -72.081 1.00 54.94 201 SER A CA 1
ATOM 1573 C C . SER A 1 201 ? 4.526 38.514 -73.381 1.00 54.94 201 SER A C 1
ATOM 1575 O O . SER A 1 201 ? 5.312 38.523 -74.324 1.00 54.94 201 SER A O 1
ATOM 1577 N N . ASN A 1 202 ? 3.371 37.852 -73.411 1.00 51.81 202 ASN A N 1
ATOM 1578 C CA . ASN A 1 202 ? 2.764 37.354 -74.634 1.00 51.81 202 ASN A CA 1
ATOM 1579 C C . ASN A 1 202 ? 2.465 38.552 -75.545 1.00 51.81 202 ASN A C 1
ATOM 1581 O O . ASN A 1 202 ? 1.505 39.294 -75.333 1.00 51.81 202 ASN A O 1
ATOM 1585 N N . HIS A 1 203 ? 3.326 38.754 -76.539 1.00 53.25 203 HIS A N 1
ATOM 1586 C CA . HIS A 1 203 ? 3.092 39.660 -77.652 1.00 53.25 203 HIS A CA 1
ATOM 1587 C C . HIS A 1 203 ? 1.899 39.153 -78.479 1.00 53.25 203 HIS A C 1
ATOM 1589 O O . HIS A 1 203 ? 1.953 38.032 -78.993 1.00 53.25 203 HIS A O 1
ATOM 1595 N N . PRO A 1 204 ? 0.832 39.950 -78.655 1.00 56.28 204 PRO A N 1
ATOM 1596 C CA . PRO A 1 204 ? -0.223 39.620 -79.592 1.00 56.28 204 PRO A CA 1
ATOM 1597 C C . PRO A 1 204 ? 0.245 39.853 -81.033 1.00 56.28 204 PRO A C 1
ATOM 1599 O O . PRO A 1 204 ? 0.655 40.942 -81.429 1.00 56.28 204 PRO A O 1
ATOM 1602 N N . PHE A 1 205 ? 0.154 38.758 -81.778 1.00 55.06 205 PHE A N 1
ATOM 1603 C CA . PHE A 1 205 ? -0.092 38.631 -83.209 1.00 55.06 205 PHE A CA 1
ATOM 1604 C C . PHE A 1 205 ? -0.796 39.857 -83.820 1.00 55.06 205 PHE A C 1
ATOM 1606 O O . PHE A 1 205 ? -1.929 40.152 -83.451 1.00 55.06 205 PHE A O 1
ATOM 1613 N N . LEU A 1 206 ? -0.155 40.525 -84.783 1.00 54.88 206 LEU A N 1
ATOM 1614 C CA . LEU A 1 206 ? -0.820 41.361 -85.787 1.00 54.88 206 LEU A CA 1
ATOM 1615 C C . LEU A 1 206 ? 0.111 41.552 -86.989 1.00 54.88 206 LEU A C 1
ATOM 1617 O O . LEU A 1 206 ? 1.049 42.344 -86.946 1.00 54.88 206 LEU A O 1
ATOM 1621 N N . LEU A 1 207 ? -0.173 40.817 -88.060 1.00 56.19 207 LEU A N 1
ATOM 1622 C CA . LEU A 1 207 ? -0.077 41.337 -89.417 1.00 56.19 207 LEU A CA 1
ATOM 1623 C C . LEU A 1 207 ? -1.052 40.545 -90.292 1.00 56.19 207 LEU A C 1
ATOM 1625 O O . LEU A 1 207 ? -0.887 39.350 -90.537 1.00 56.19 207 LEU A O 1
ATOM 1629 N N . GLU A 1 208 ? -2.101 41.269 -90.680 1.00 58.84 208 GLU A N 1
ATOM 1630 C CA . GLU A 1 208 ? -2.756 41.224 -91.988 1.00 58.84 208 GLU A CA 1
ATOM 1631 C C . GLU A 1 208 ? -1.711 40.918 -93.091 1.00 58.84 208 GLU A C 1
ATOM 1633 O O . GLU A 1 208 ? -0.542 41.276 -92.978 1.00 58.84 208 GLU A O 1
ATOM 1638 N N . ASP A 1 209 ? -2.029 40.271 -94.206 1.00 53.91 209 ASP A N 1
ATOM 1639 C CA . ASP A 1 209 ? -3.000 40.781 -95.164 1.00 53.91 209 ASP A CA 1
ATOM 1640 C C . ASP A 1 209 ? -3.139 39.801 -96.358 1.00 53.91 209 ASP A C 1
ATOM 1642 O O . ASP A 1 209 ? -2.316 38.903 -96.552 1.00 53.91 209 ASP A O 1
ATOM 1646 N N . THR A 1 210 ? -4.127 40.074 -97.214 1.00 53.72 210 THR A N 1
ATOM 1647 C CA . THR A 1 210 ? -4.282 39.661 -98.627 1.00 53.72 210 THR A CA 1
ATOM 1648 C C . THR A 1 210 ? -4.967 38.320 -98.942 1.00 53.72 210 THR A C 1
ATOM 1650 O O . THR A 1 210 ? -4.362 37.325 -99.313 1.00 53.72 210 THR A O 1
ATOM 1653 N N . GLY A 1 211 ? -6.296 38.317 -98.810 1.00 59.19 211 GLY A N 1
ATOM 1654 C CA . GLY A 1 211 ? -7.206 38.573 -99.937 1.00 59.19 211 GLY A CA 1
ATOM 1655 C C . GLY A 1 211 ? -7.146 37.723 -101.223 1.00 59.19 211 GLY A C 1
ATOM 1656 O O . GLY A 1 211 ? -6.093 37.464 -101.788 1.00 59.19 211 GLY A O 1
ATOM 1657 N N . VAL A 1 212 ? -8.358 37.558 -101.774 1.00 53.88 212 VAL A N 1
ATOM 1658 C CA . VAL A 1 212 ? -8.718 37.508 -103.209 1.00 53.88 212 VAL A CA 1
ATOM 1659 C C . VAL A 1 212 ? -8.998 36.116 -103.815 1.00 53.88 212 VAL A C 1
ATOM 1661 O O . VAL A 1 212 ? -8.095 35.399 -104.223 1.00 53.88 212 VAL A O 1
ATOM 1664 N N . THR A 1 213 ? -10.318 35.865 -103.902 1.00 59.00 213 THR A N 1
ATOM 1665 C CA . THR A 1 213 ? -11.141 35.117 -104.892 1.00 59.00 213 THR A CA 1
ATOM 1666 C C . THR A 1 213 ? -10.844 33.666 -105.232 1.00 59.00 213 THR A C 1
ATOM 1668 O O . THR A 1 213 ? -9.797 33.403 -105.857 1.00 59.00 213 THR A O 1
#

Radius of gyration: 33.5 Å; chains: 1; bounding box: 77×61×124 Å

Sequence (213 aa):
MSADFDGHALLEIDPIPPTDFGAFVTEVLARHQRSGDGGQKIDQKVLRQCIDLAPSFLLTDTAMTPASGADTWFTGLGRLVDLIVVLHRRGELELETVNSASRACSECWTIAGTWRQLEECRVSVRDIGSRLKKILDPNERTYQGATPLPCLLPLFNVLSLQVNAFMLHDALYYALSFLLIFLHHIASVPPYVIWIPHVESNHPFLLEDTGVT

Organism: NCBI:txid84603

Secondary structure (DSSP, 8-state):
-------------PPPPPP-HHHHHHHHHHHHHHSSSS-----HHHHHHHHHHHHHHHHHHHHH-TTTHHHHHHHHHHHHHHHHHHHHHTT---HHHHHHHHHHHHHHHHHHHHSGGGHHHHHHHHHHHHHHHTTS-TTSS-BTTB---TTHHHHHHHHHHHHHHHHHHHHHHHHHHHHHHHHHHHHHS-S----------------------

Foldseek 3Di:
DDPPPPDDPPPPPDDDDADQLQVVLVVQQVVVCVPDDPDNDGDLVSLLVSLLCLLVQLVRLCVRPVPCSLVSSLNNLVVSLVVQLVCLVVVNHDLVSLLSNLLSLVSQCVSLVVDPSSVVSNVSSLVSVVSSQVQADPVSQHHPPHGRDPSNVCVVVCSVPVVPVVCCVVVVVVVVVVVVVVVVVVVPPPPDDPPPPDPPPPDDDDDDDDDDD

pLDDT: mean 80.04, std 16.96, range [42.72, 97.75]